Protein AF-A0A7J7PQJ2-F1 (afdb_monomer_lite)

Foldseek 3Di:
DFQLVCQPPPPPVVRHHPCSVQLQLNWQCQQCVNLVRFPPRGQHKQARHNNPDPPPSRLDDDQAPEEAAAFDWDKDKAFDQAALWAKKWKWKAASPDIPVCCVPGIDTFFFPPDDDPCRRIDTQADFDDQDPVGGRQEHPDDDPQKDKDQDDDPDPSHRTIIIITITTGHHPDWDQKIKTKMKGWGPNQAHADADCPPPVPNPPPPPPRYHGRPPVCSVRGTGMHMIIHIHGYDYD

pLDDT: mean 90.72, std 8.5, range [58.59, 98.56]

Secondary structure (DSSP, 8-state):
-BHHHHHHH--TT----S-TT--STT-HHHHTTTTTSPTT-----TTSS-TT-SS-TTTS----SEEEETTPEEEEEEE-SS----EEEEEEEETT--TTTHHHHPEEPPBTT--SGGGG-EEPPPEES--TT----EESS--TT-EEEE---SSTTTT-EEEEEEEEPPTT--EEEEEEEEEEE-SSSSBPP--TT-TTS-----TTT-BTT-TT-TT-PPPEEEEEEEEEEE--

Structure (mmCIF, N/CA/C/O backbone):
data_AF-A0A7J7PQJ2-F1
#
_entry.id   AF-A0A7J7PQJ2-F1
#
loop_
_atom_site.group_PDB
_atom_site.id
_atom_site.type_symbol
_atom_site.label_atom_id
_atom_site.label_alt_id
_atom_site.label_comp_id
_atom_site.label_asym_id
_atom_site.label_entity_id
_atom_site.label_seq_id
_atom_site.pdbx_PDB_ins_code
_atom_site.Cartn_x
_atom_site.Cartn_y
_atom_site.Cartn_z
_atom_site.occupancy
_atom_site.B_iso_or_equiv
_atom_site.auth_seq_id
_atom_site.auth_comp_id
_atom_site.auth_asym_id
_atom_site.auth_atom_id
_atom_site.pdbx_PDB_model_num
ATOM 1 N N . MET A 1 1 ? -10.769 -7.009 4.152 1.00 91.81 1 MET A N 1
ATOM 2 C CA . MET A 1 1 ? -10.307 -7.721 2.933 1.00 91.81 1 MET A CA 1
ATOM 3 C C . MET A 1 1 ? -10.181 -6.732 1.783 1.00 91.81 1 MET A C 1
ATOM 5 O O . MET A 1 1 ? -10.992 -5.815 1.723 1.00 91.81 1 MET A O 1
ATOM 9 N N . SER A 1 2 ? -9.197 -6.878 0.892 1.00 95.50 2 SER A N 1
ATOM 10 C CA . SER A 1 2 ? -9.046 -5.953 -0.236 1.00 95.50 2 SER A CA 1
ATOM 11 C C . SER A 1 2 ? -9.948 -6.308 -1.417 1.00 95.50 2 SER A C 1
ATOM 13 O O . SER A 1 2 ? -10.277 -7.475 -1.632 1.00 95.50 2 SER A O 1
ATOM 15 N N . ARG A 1 3 ? -10.353 -5.300 -2.196 1.00 95.56 3 ARG A N 1
ATOM 16 C CA . ARG A 1 3 ? -11.309 -5.429 -3.309 1.00 95.56 3 ARG A CA 1
ATOM 17 C C . ARG A 1 3 ? -10.832 -6.413 -4.378 1.00 95.56 3 ARG A C 1
ATOM 19 O O . ARG A 1 3 ? -11.600 -7.256 -4.820 1.00 95.56 3 ARG A O 1
ATOM 26 N N . ASN A 1 4 ? -9.555 -6.350 -4.748 1.00 94.38 4 ASN A N 1
ATOM 27 C CA . ASN A 1 4 ? -8.910 -7.273 -5.685 1.00 94.38 4 ASN A CA 1
ATOM 28 C C . ASN A 1 4 ? -8.917 -8.728 -5.183 1.00 94.38 4 ASN A C 1
ATOM 30 O O . ASN A 1 4 ? -9.107 -9.636 -5.988 1.00 94.38 4 ASN A O 1
ATOM 34 N N . TYR A 1 5 ? -8.740 -8.962 -3.876 1.00 94.31 5 TYR A N 1
ATOM 35 C CA . TYR A 1 5 ? -8.765 -10.313 -3.307 1.00 94.31 5 TYR A CA 1
ATOM 36 C C . TYR A 1 5 ? -10.199 -10.837 -3.147 1.00 94.31 5 TYR A C 1
ATOM 38 O O . TYR A 1 5 ? -10.465 -11.987 -3.484 1.00 94.31 5 TYR A O 1
ATOM 46 N N . MET A 1 6 ? -11.155 -9.979 -2.758 1.00 92.62 6 MET A N 1
ATOM 47 C CA . MET A 1 6 ? -12.588 -10.313 -2.820 1.00 92.62 6 MET A CA 1
ATOM 48 C C . MET A 1 6 ? -12.993 -10.732 -4.239 1.00 92.62 6 MET A C 1
ATOM 50 O O . MET A 1 6 ? -13.668 -11.743 -4.408 1.00 92.62 6 MET A O 1
ATOM 54 N N . ALA A 1 7 ? -12.501 -10.010 -5.251 1.00 91.88 7 ALA A N 1
ATOM 55 C CA . ALA A 1 7 ? -12.732 -10.315 -6.659 1.00 91.88 7 ALA A CA 1
ATOM 56 C C . ALA A 1 7 ? -12.147 -11.655 -7.129 1.00 91.88 7 ALA A C 1
ATOM 58 O O . ALA A 1 7 ? -12.596 -12.220 -8.128 1.00 91.88 7 ALA A O 1
ATOM 59 N N . TYR A 1 8 ? -11.123 -12.153 -6.439 1.00 92.56 8 TYR A N 1
ATOM 60 C CA . TYR A 1 8 ? -10.528 -13.458 -6.705 1.00 92.56 8 TYR A CA 1
ATOM 61 C C . TYR A 1 8 ? -11.308 -14.595 -6.037 1.00 92.56 8 TYR A C 1
ATOM 63 O O . TYR A 1 8 ? -11.561 -15.612 -6.679 1.00 92.56 8 TYR A O 1
ATOM 71 N N . LEU A 1 9 ? -11.728 -14.410 -4.780 1.00 89.75 9 LEU A N 1
ATOM 72 C CA . LEU A 1 9 ? -12.454 -15.434 -4.027 1.00 89.75 9 LEU A CA 1
ATOM 73 C C . LEU A 1 9 ? -13.901 -15.595 -4.499 1.00 89.75 9 LEU A C 1
ATOM 75 O O . LEU A 1 9 ? -14.297 -16.664 -4.958 1.00 89.75 9 LEU A O 1
ATOM 79 N N . ASN A 1 10 ? -14.699 -14.541 -4.331 1.00 81.25 10 ASN A N 1
ATOM 80 C CA . ASN A 1 10 ? -16.103 -14.485 -4.714 1.00 81.25 10 ASN A CA 1
ATOM 81 C C . ASN A 1 10 ? -16.602 -13.046 -4.538 1.00 81.25 10 ASN A C 1
ATOM 83 O O . ASN A 1 10 ? -16.840 -12.594 -3.416 1.00 81.25 10 ASN A O 1
ATOM 87 N N . ASP A 1 11 ? -16.757 -12.326 -5.644 1.00 77.38 11 ASP A N 1
ATOM 88 C CA . ASP A 1 11 ? -17.177 -10.931 -5.617 1.00 77.38 11 ASP A CA 1
ATOM 89 C C . ASP A 1 11 ? -18.703 -10.790 -5.649 1.00 77.38 11 ASP A C 1
ATOM 91 O O . ASP A 1 11 ? -19.322 -11.246 -6.616 1.00 77.38 11 ASP A O 1
ATOM 95 N N . PRO A 1 12 ? -19.328 -10.075 -4.695 1.00 75.75 12 PRO A N 1
ATOM 96 C CA . PRO A 1 12 ? -20.751 -9.745 -4.772 1.00 75.75 12 PRO A CA 1
ATOM 97 C C . PRO A 1 12 ? -21.140 -8.953 -6.030 1.00 75.75 12 PRO A C 1
ATOM 99 O O . PRO A 1 12 ? -22.293 -9.002 -6.450 1.00 75.75 12 PRO A O 1
ATOM 102 N N . LEU A 1 13 ? -20.195 -8.233 -6.647 1.00 83.12 13 LEU A N 1
ATOM 103 C CA . LEU A 1 13 ? -20.410 -7.491 -7.894 1.00 83.12 13 LEU A CA 1
ATOM 104 C C . LEU A 1 13 ? -20.150 -8.331 -9.156 1.00 83.12 13 LEU A C 1
ATOM 106 O O . LEU A 1 13 ? -20.143 -7.781 -10.255 1.00 83.12 13 LEU A O 1
ATOM 110 N N . ALA A 1 14 ? -19.892 -9.639 -9.018 1.00 83.25 14 ALA A N 1
ATOM 111 C CA . ALA A 1 14 ? -19.530 -10.547 -10.112 1.00 83.25 14 ALA A CA 1
ATOM 112 C C . ALA A 1 14 ? -18.304 -10.089 -10.937 1.00 83.25 14 ALA A C 1
ATOM 114 O O . ALA A 1 14 ? -18.115 -10.490 -12.088 1.00 83.25 14 ALA A O 1
ATOM 115 N N . ILE A 1 15 ? -17.441 -9.263 -10.341 1.00 85.25 15 ILE A N 1
ATOM 116 C CA . ILE A 1 15 ? -16.169 -8.837 -10.922 1.00 85.25 15 ILE A CA 1
ATOM 117 C C . ILE A 1 15 ? -15.120 -9.898 -10.601 1.00 85.25 15 ILE A C 1
ATOM 119 O O . ILE A 1 15 ? -14.784 -10.108 -9.442 1.00 85.25 15 ILE A O 1
ATOM 123 N N . ARG A 1 16 ? -14.558 -10.540 -11.628 1.00 86.94 16 ARG A N 1
ATOM 124 C CA . ARG A 1 16 ? -13.537 -11.577 -11.440 1.00 86.94 16 ARG A CA 1
ATOM 125 C C . ARG A 1 16 ? -12.119 -11.019 -11.533 1.00 86.94 16 ARG A C 1
ATOM 127 O O . ARG A 1 16 ? -11.770 -10.347 -12.510 1.00 86.94 16 ARG A O 1
ATOM 134 N N . SER A 1 17 ? -11.290 -11.364 -10.552 1.00 89.00 17 SER A N 1
ATOM 135 C CA . SER A 1 17 ? -9.834 -11.230 -10.608 1.00 89.00 17 SER A CA 1
ATOM 136 C C . SER A 1 17 ? -9.190 -12.603 -10.738 1.00 89.00 17 SER A C 1
ATOM 138 O O . SER A 1 17 ? -9.571 -13.534 -10.040 1.00 89.00 17 SER A O 1
ATOM 140 N N . TRP A 1 18 ? -8.203 -12.726 -11.618 1.00 89.12 18 TRP A N 1
ATOM 141 C CA . TRP A 1 18 ? -7.395 -13.943 -11.747 1.00 89.12 18 TRP A CA 1
ATOM 142 C C . TRP A 1 18 ? -6.015 -13.788 -11.114 1.00 89.12 18 TRP A C 1
ATOM 144 O O . TRP A 1 18 ? -5.447 -14.761 -10.642 1.00 89.12 18 TRP A O 1
ATOM 154 N N . ASN A 1 19 ? -5.529 -12.548 -11.039 1.00 90.62 19 ASN A N 1
ATOM 155 C CA . ASN A 1 19 ? -4.210 -12.207 -10.525 1.00 90.62 19 ASN A CA 1
ATOM 156 C C . ASN A 1 19 ? -4.353 -11.095 -9.475 1.00 90.62 19 ASN A C 1
ATOM 158 O O . ASN A 1 19 ? -3.961 -9.953 -9.724 1.00 90.62 19 ASN A O 1
ATOM 162 N N . PRO A 1 20 ? -4.955 -11.359 -8.300 1.00 93.31 20 PRO A N 1
ATOM 163 C CA . PRO A 1 20 ? -5.198 -10.302 -7.325 1.00 93.31 20 PRO A CA 1
ATOM 164 C C . PRO A 1 20 ? -3.891 -9.721 -6.763 1.00 93.31 20 PRO A C 1
ATOM 166 O O . PRO A 1 20 ? -3.899 -8.587 -6.306 1.00 93.31 20 PRO A O 1
ATOM 169 N N . SER A 1 21 ? -2.753 -10.415 -6.849 1.00 93.12 21 SER A N 1
ATOM 170 C CA . SER A 1 21 ? -1.448 -9.864 -6.451 1.00 93.12 21 SER A CA 1
ATOM 171 C C . SER A 1 21 ? -0.830 -8.876 -7.448 1.00 93.12 21 SER A C 1
ATOM 173 O O . SER A 1 21 ? 0.164 -8.244 -7.114 1.00 93.12 21 SER A O 1
ATOM 175 N N . GLU A 1 22 ? -1.378 -8.724 -8.657 1.00 93.06 22 GLU A N 1
ATOM 176 C CA . GLU A 1 22 ? -0.785 -7.919 -9.742 1.00 93.06 22 GLU A CA 1
ATOM 177 C C . GLU A 1 22 ? -1.455 -6.543 -9.888 1.00 93.06 22 GLU A C 1
ATOM 179 O O . GLU A 1 22 ? -1.702 -6.055 -10.987 1.00 93.06 22 GLU A O 1
ATOM 184 N N . CYS A 1 23 ? -1.777 -5.896 -8.768 1.00 95.88 23 CYS A N 1
ATOM 185 C CA . CYS A 1 23 ? -2.378 -4.557 -8.764 1.00 95.88 23 CYS A CA 1
ATOM 186 C C . CYS A 1 23 ? -1.305 -3.462 -8.930 1.00 95.88 23 CYS A C 1
ATOM 188 O O . CYS A 1 23 ? -1.179 -2.570 -8.091 1.00 95.88 23 CYS A O 1
ATOM 190 N N . ASN A 1 24 ? -0.491 -3.574 -9.986 1.00 97.00 24 ASN A N 1
ATOM 191 C CA . ASN A 1 24 ? 0.695 -2.747 -10.238 1.00 97.00 24 ASN A CA 1
ATOM 192 C C . ASN A 1 24 ? 0.501 -1.670 -11.320 1.00 97.00 24 ASN A C 1
ATOM 194 O O . ASN A 1 24 ? 1.466 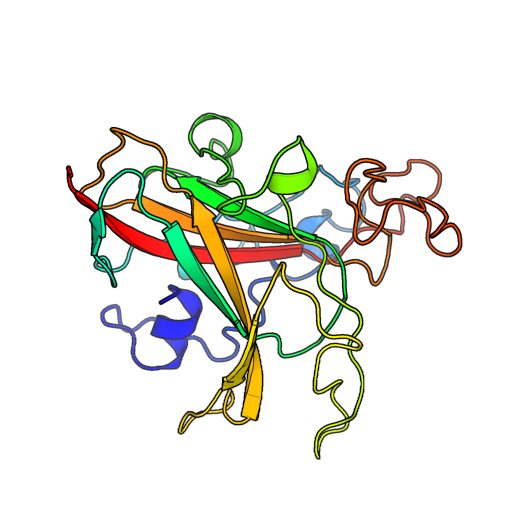-1.221 -11.940 1.00 97.00 24 ASN A O 1
ATOM 198 N N . GLY A 1 25 ? -0.747 -1.293 -11.622 1.00 96.00 25 GLY A N 1
ATOM 199 C CA . GLY A 1 25 ? -1.036 -0.247 -12.608 1.00 96.00 25 GLY A CA 1
ATOM 200 C C . GLY A 1 25 ? -0.606 -0.587 -14.043 1.00 96.00 25 GLY A C 1
ATOM 201 O O . GLY A 1 25 ? -0.459 0.314 -14.865 1.00 96.00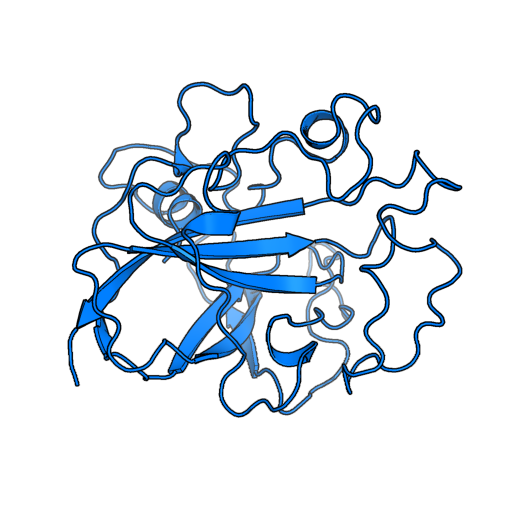 25 GLY A O 1
ATOM 202 N N . GLY A 1 26 ? -0.382 -1.869 -14.357 1.00 95.25 26 GLY A N 1
ATOM 203 C CA . GLY A 1 26 ? 0.155 -2.311 -15.653 1.00 95.25 26 GLY A CA 1
ATOM 204 C C . GLY A 1 26 ? 1.686 -2.353 -15.718 1.00 95.25 26 GLY A C 1
ATOM 205 O O . GLY A 1 26 ? 2.249 -2.591 -16.787 1.00 95.25 26 GLY A O 1
ATOM 206 N N . GLY A 1 27 ? 2.360 -2.147 -14.585 1.00 95.81 27 GLY A N 1
ATOM 207 C CA . GLY A 1 27 ? 3.808 -2.236 -14.442 1.00 95.81 27 GLY A CA 1
ATOM 208 C C . GLY A 1 27 ? 4.558 -0.946 -14.801 1.00 95.81 27 GLY A C 1
ATOM 209 O O . GLY A 1 27 ? 3.964 0.018 -15.297 1.00 95.81 27 GLY A O 1
ATOM 210 N N . PRO A 1 28 ? 5.891 -0.921 -14.591 1.00 95.06 28 PRO A N 1
ATOM 211 C CA . PRO A 1 28 ? 6.696 0.302 -14.657 1.00 95.06 28 PRO A CA 1
ATOM 212 C C . PRO A 1 28 ? 6.549 1.079 -15.964 1.00 95.06 28 PRO A C 1
ATOM 214 O O . PRO A 1 28 ? 6.457 2.302 -15.946 1.00 95.06 28 PRO A O 1
ATOM 217 N N . ARG A 1 29 ? 6.474 0.384 -17.106 1.00 94.19 29 ARG A N 1
ATOM 218 C CA . ARG A 1 29 ? 6.336 1.018 -18.424 1.00 94.19 29 ARG A CA 1
ATOM 219 C C . ARG A 1 29 ? 5.026 1.798 -18.564 1.00 94.19 29 ARG A C 1
ATOM 221 O O . ARG A 1 29 ? 5.033 2.893 -19.112 1.00 94.19 29 ARG A O 1
ATOM 228 N N . VAL A 1 30 ? 3.914 1.243 -18.085 1.00 96.19 30 VAL A N 1
ATOM 229 C CA . VAL A 1 30 ? 2.594 1.887 -18.182 1.00 96.19 30 VAL A CA 1
ATOM 230 C C . VAL A 1 30 ? 2.510 3.054 -17.202 1.00 96.19 30 VAL A C 1
ATOM 232 O O . VAL A 1 30 ? 2.161 4.168 -17.592 1.00 96.19 30 VAL A O 1
ATOM 235 N N . VAL A 1 31 ? 2.910 2.816 -15.950 1.00 96.81 31 VAL A N 1
ATOM 236 C CA . VAL A 1 31 ? 2.842 3.813 -14.874 1.00 96.81 31 VAL A CA 1
ATOM 237 C C . VAL A 1 31 ? 3.737 5.023 -15.161 1.00 96.81 31 VAL A C 1
ATOM 239 O O . VAL A 1 31 ? 3.348 6.157 -14.893 1.00 96.81 31 VAL A O 1
ATOM 242 N N . SER A 1 32 ? 4.905 4.815 -15.769 1.00 95.31 32 SER A N 1
ATOM 243 C CA . SER A 1 32 ? 5.854 5.889 -16.098 1.00 95.31 32 SER A CA 1
ATOM 244 C C . SER A 1 32 ? 5.623 6.569 -17.452 1.00 95.31 32 SER A C 1
ATOM 246 O O . SER A 1 32 ? 6.445 7.388 -17.864 1.00 95.31 32 SER A O 1
ATOM 248 N N . ASP A 1 33 ? 4.540 6.244 -18.165 1.00 95.19 33 ASP A N 1
ATOM 249 C CA . ASP A 1 33 ? 4.303 6.701 -19.543 1.00 95.19 33 ASP A CA 1
ATOM 250 C C . ASP A 1 33 ? 5.484 6.414 -20.488 1.00 95.19 33 ASP A C 1
ATOM 252 O O . ASP A 1 33 ? 6.028 7.316 -21.125 1.00 95.19 33 ASP A O 1
ATOM 256 N N . ASP A 1 34 ? 5.896 5.147 -20.559 1.00 92.94 34 ASP A N 1
ATOM 257 C CA . ASP A 1 34 ? 7.055 4.696 -21.338 1.00 92.94 34 ASP A CA 1
ATOM 258 C C . ASP A 1 34 ? 8.359 5.387 -20.896 1.00 92.94 34 ASP A C 1
ATOM 260 O O . ASP A 1 34 ? 9.141 5.861 -21.717 1.00 92.94 34 ASP A O 1
ATOM 264 N N . HIS A 1 35 ? 8.575 5.466 -19.577 1.00 90.31 35 HIS A N 1
ATOM 265 C CA . HIS A 1 35 ? 9.733 6.096 -18.927 1.00 90.31 35 HIS A CA 1
ATOM 266 C C . HIS A 1 35 ? 9.879 7.611 -19.156 1.00 90.31 35 HIS A C 1
ATOM 268 O O . HIS A 1 35 ? 10.951 8.173 -18.930 1.00 90.31 35 HIS A O 1
ATOM 274 N N . LYS A 1 36 ? 8.810 8.302 -19.571 1.00 92.44 36 LYS A N 1
ATOM 275 C CA . LYS A 1 36 ? 8.799 9.774 -19.672 1.00 92.44 36 LYS A CA 1
ATOM 276 C C . LYS A 1 36 ? 8.624 10.454 -18.318 1.00 92.44 36 LYS A C 1
ATOM 278 O O . LYS A 1 36 ? 9.073 11.585 -18.142 1.00 92.44 36 LYS A O 1
ATOM 283 N N . LEU A 1 37 ? 7.950 9.789 -17.384 1.00 93.62 37 LEU A N 1
ATOM 284 C CA . LEU A 1 37 ? 7.748 10.265 -16.022 1.00 93.62 37 LEU A CA 1
ATOM 285 C C . LEU A 1 37 ? 8.854 9.737 -15.111 1.00 93.62 37 LEU A C 1
ATOM 287 O O . LEU A 1 37 ? 9.238 8.569 -15.181 1.00 93.62 37 LEU A O 1
ATOM 291 N N . MET A 1 38 ? 9.326 10.595 -14.211 1.00 93.19 38 MET A N 1
ATOM 292 C CA . MET A 1 38 ? 10.218 10.202 -13.123 1.00 93.19 38 MET A CA 1
ATOM 293 C C . MET A 1 38 ? 9.418 10.113 -11.831 1.00 93.19 38 MET A C 1
ATOM 295 O O . MET A 1 38 ? 8.676 11.041 -11.504 1.00 93.19 38 MET A O 1
ATOM 299 N N . TRP A 1 39 ? 9.607 9.039 -11.061 1.00 94.06 39 TRP A N 1
ATOM 300 C CA . TRP A 1 39 ? 9.001 8.927 -9.735 1.00 94.06 39 TRP A CA 1
ATOM 301 C C . TRP A 1 39 ? 9.306 10.195 -8.902 1.00 94.06 39 TRP A C 1
ATOM 303 O O . TRP A 1 39 ? 10.452 10.650 -8.906 1.00 94.06 39 TRP A O 1
ATOM 313 N N . PRO A 1 40 ? 8.322 10.794 -8.203 1.00 93.69 40 PRO A N 1
A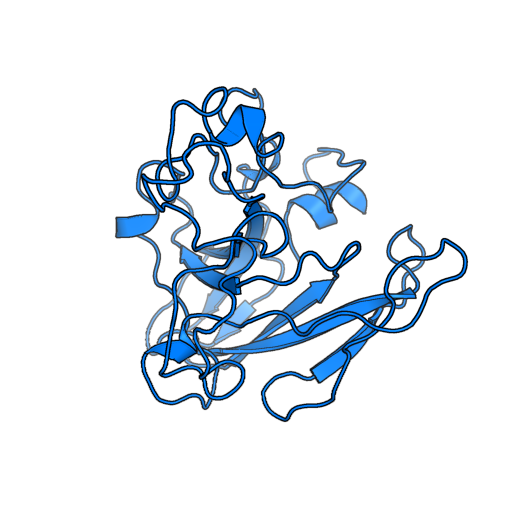TOM 314 C CA . PRO A 1 40 ? 6.998 10.251 -7.892 1.00 93.69 40 PRO A CA 1
ATOM 315 C C . PRO A 1 40 ? 5.897 10.523 -8.927 1.00 93.69 40 PRO A C 1
ATOM 317 O O . PRO A 1 40 ? 4.746 10.197 -8.641 1.00 93.69 40 PRO A O 1
ATOM 320 N N . GLN A 1 41 ? 6.204 11.104 -10.091 1.00 94.88 41 GLN A N 1
ATOM 321 C CA . GLN A 1 41 ? 5.224 11.292 -11.166 1.00 94.88 41 GLN A CA 1
ATOM 322 C C . GLN A 1 41 ? 4.800 9.936 -11.736 1.00 94.88 41 GLN A C 1
ATOM 324 O O . GLN A 1 41 ? 5.656 9.108 -12.037 1.00 94.88 41 GLN A O 1
ATOM 329 N N . ARG A 1 42 ? 3.490 9.725 -11.900 1.00 95.62 42 ARG A N 1
ATOM 330 C CA . ARG A 1 42 ? 2.913 8.439 -12.311 1.00 95.62 42 ARG A CA 1
ATOM 331 C C . ARG A 1 42 ? 1.558 8.592 -12.993 1.00 95.62 42 ARG A C 1
ATOM 333 O O . ARG A 1 42 ? 0.791 9.494 -12.662 1.00 95.62 42 ARG A O 1
ATOM 340 N N . LYS A 1 43 ? 1.238 7.651 -13.878 1.00 96.31 43 LYS A N 1
ATOM 341 C CA . LYS A 1 43 ? -0.114 7.349 -14.359 1.00 96.31 43 LYS A CA 1
ATOM 342 C C . LYS A 1 43 ? -0.634 6.139 -13.591 1.00 96.31 43 LYS A C 1
ATOM 344 O O . LYS A 1 43 ? -0.120 5.039 -13.753 1.00 96.31 43 LYS A O 1
ATOM 349 N N . PHE A 1 44 ? -1.660 6.322 -12.771 1.00 94.88 44 PHE A N 1
ATOM 350 C CA . PHE A 1 44 ? -2.248 5.230 -11.997 1.00 94.88 44 PHE A CA 1
ATOM 351 C C . PHE A 1 44 ? -3.726 5.501 -11.699 1.00 94.88 44 PHE A C 1
ATOM 353 O O . PHE A 1 44 ? -4.203 6.634 -11.824 1.00 94.88 44 PHE A O 1
ATOM 360 N N . ASP A 1 45 ? -4.454 4.460 -11.310 1.00 95.00 45 ASP A N 1
ATOM 361 C CA . ASP A 1 45 ? -5.733 4.596 -10.624 1.00 95.00 45 ASP A CA 1
ATOM 362 C C . ASP A 1 45 ? -5.557 4.305 -9.121 1.00 95.00 45 ASP A C 1
ATOM 364 O O . ASP A 1 45 ? -4.540 3.766 -8.692 1.00 95.00 45 ASP A O 1
ATOM 368 N N . LEU A 1 46 ? -6.548 4.656 -8.300 1.00 96.44 46 LEU A N 1
ATOM 369 C CA . LEU A 1 46 ? -6.394 4.566 -6.846 1.00 96.44 46 LEU A CA 1
ATOM 370 C C . LEU A 1 46 ? -6.198 3.126 -6.337 1.00 96.44 46 LEU A C 1
ATOM 372 O O . LEU A 1 46 ? -5.539 2.929 -5.322 1.00 96.44 46 LEU A O 1
ATOM 376 N N . CYS A 1 47 ? -6.780 2.123 -6.998 1.00 96.69 47 CYS A N 1
ATOM 377 C CA . CYS A 1 47 ? -6.857 0.762 -6.464 1.00 96.69 47 CYS A CA 1
ATOM 378 C C . CYS A 1 47 ? -6.085 -0.293 -7.281 1.00 96.69 47 CYS A C 1
ATOM 380 O O . CYS A 1 47 ? -6.253 -1.488 -7.027 1.00 96.69 47 CYS A O 1
ATOM 382 N N . GLY A 1 48 ? -5.222 0.129 -8.212 1.00 95.88 48 GLY A N 1
ATOM 383 C CA . GLY A 1 48 ? -4.160 -0.681 -8.823 1.00 95.88 48 GLY A CA 1
ATOM 384 C C . GLY A 1 48 ? -4.446 -1.271 -10.210 1.00 95.88 48 GLY A C 1
ATOM 385 O O . GLY A 1 48 ? -3.670 -2.106 -10.679 1.00 95.88 48 GLY A O 1
ATOM 386 N N . GLU A 1 49 ? -5.522 -0.857 -10.881 1.00 94.62 49 GLU A N 1
ATOM 387 C CA . GLU A 1 49 ? -5.671 -1.021 -12.331 1.00 94.62 49 GLU A CA 1
ATOM 388 C C . GLU A 1 49 ? -4.768 -0.041 -13.123 1.00 94.62 49 GLU A C 1
ATOM 390 O O . GLU A 1 49 ? -4.398 1.037 -12.659 1.00 94.62 49 GLU A O 1
ATOM 395 N N . PRO A 1 50 ? -4.426 -0.354 -14.383 1.00 95.38 50 PRO A N 1
ATOM 396 C CA . PRO A 1 50 ? -3.815 0.622 -15.281 1.00 95.38 50 PRO A CA 1
ATOM 397 C C . PRO A 1 50 ? -4.658 1.894 -15.411 1.00 95.38 50 PRO A C 1
ATOM 399 O O . PRO A 1 50 ? -5.887 1.820 -15.465 1.00 95.38 50 PRO A O 1
ATOM 402 N N . ALA A 1 51 ? -4.015 3.060 -15.507 1.00 94.75 51 ALA A N 1
ATOM 403 C CA . ALA A 1 51 ? -4.668 4.376 -15.540 1.00 94.75 51 ALA A CA 1
ATOM 404 C C . ALA A 1 51 ? -5.598 4.604 -16.744 1.00 94.75 51 ALA A C 1
ATOM 406 O O . ALA A 1 51 ? -6.548 5.377 -16.654 1.00 94.75 51 ALA A O 1
ATOM 407 N N . ASP A 1 52 ? -5.408 3.868 -17.832 1.00 92.50 52 ASP A N 1
ATOM 408 C CA . ASP A 1 52 ? -6.183 3.927 -19.078 1.00 92.50 52 ASP A CA 1
ATOM 409 C C . ASP A 1 52 ? -7.256 2.831 -19.199 1.00 92.50 52 ASP A C 1
ATOM 411 O O . ASP A 1 52 ? -8.143 2.915 -20.042 1.00 92.50 52 ASP A O 1
ATOM 415 N N . LYS A 1 53 ? -7.223 1.815 -18.333 1.00 91.56 53 LYS A N 1
ATOM 416 C CA . LYS A 1 53 ? -8.172 0.700 -18.380 1.00 91.56 53 LYS A CA 1
ATOM 417 C C . LYS A 1 53 ? -9.609 1.090 -18.034 1.00 91.56 53 LYS A C 1
ATOM 419 O O . LYS A 1 53 ? -9.845 1.744 -17.024 1.00 91.56 53 LYS A O 1
ATOM 424 N N . ASP A 1 54 ? -10.571 0.573 -18.782 1.00 89.50 54 ASP A N 1
ATOM 425 C CA . ASP A 1 54 ? -11.997 0.689 -18.481 1.00 89.50 54 ASP A CA 1
ATOM 426 C C . ASP A 1 54 ? -12.657 -0.699 -18.623 1.00 89.50 54 ASP A C 1
ATOM 428 O O . ASP A 1 54 ? -12.376 -1.398 -19.602 1.00 89.50 54 ASP A O 1
ATOM 432 N N . PRO A 1 55 ? -13.466 -1.172 -17.654 1.00 87.38 55 PRO A N 1
ATOM 433 C CA . PRO A 1 55 ? -13.787 -0.543 -16.373 1.00 87.38 55 PRO A CA 1
ATOM 434 C C . PRO A 1 55 ? -12.641 -0.578 -15.350 1.00 87.38 55 PRO A C 1
ATOM 436 O O . PRO A 1 55 ? -11.859 -1.532 -15.284 1.00 87.38 55 PRO A O 1
ATOM 439 N N . LYS A 1 56 ? -12.603 0.429 -14.466 1.00 89.88 56 LYS A N 1
ATOM 440 C CA . LYS A 1 56 ? -11.744 0.470 -13.264 1.00 89.88 56 LYS A CA 1
ATOM 441 C C . LYS A 1 56 ? -12.278 -0.450 -12.164 1.00 89.88 56 LYS A C 1
ATOM 443 O O . LYS A 1 56 ? -12.808 -0.003 -11.147 1.00 89.88 56 LYS A O 1
ATOM 448 N N . ARG A 1 57 ? -12.156 -1.759 -12.377 1.00 89.75 57 ARG A N 1
ATOM 449 C CA . ARG A 1 57 ? -12.773 -2.812 -11.547 1.00 89.75 57 ARG A CA 1
ATOM 450 C C . ARG A 1 57 ? -12.513 -2.665 -10.042 1.00 89.75 57 ARG A C 1
ATOM 452 O O . ARG A 1 57 ? -13.416 -2.923 -9.245 1.00 89.75 57 ARG A O 1
ATOM 459 N N . TRP A 1 58 ? -11.311 -2.235 -9.655 1.00 90.88 58 TRP A N 1
ATOM 460 C CA . TRP A 1 58 ? -10.913 -2.095 -8.249 1.00 90.88 58 TRP A CA 1
ATOM 461 C C . TRP A 1 58 ? -11.381 -0.783 -7.603 1.00 90.88 58 TRP A C 1
ATOM 463 O O . TRP A 1 58 ? -11.403 -0.690 -6.377 1.00 90.88 58 TRP A O 1
ATOM 473 N N . ASN A 1 59 ? -11.831 0.201 -8.388 1.00 92.19 59 ASN A N 1
ATOM 474 C CA . ASN A 1 59 ? -12.357 1.463 -7.859 1.00 92.19 59 ASN A CA 1
ATOM 475 C C . ASN A 1 59 ? -13.830 1.379 -7.456 1.00 92.19 59 ASN A C 1
ATOM 477 O O . ASN A 1 59 ? -14.264 2.194 -6.645 1.00 92.19 59 ASN A O 1
ATOM 481 N N . TYR A 1 60 ? -14.582 0.383 -7.939 1.00 92.31 60 TYR A N 1
ATOM 482 C CA . TYR A 1 60 ? -15.936 0.150 -7.440 1.00 92.31 60 TYR A CA 1
ATOM 483 C C . TYR A 1 60 ? -15.884 -0.206 -5.950 1.00 92.31 60 TYR A C 1
ATOM 485 O O . TYR A 1 60 ? -15.191 -1.160 -5.585 1.00 92.31 60 TYR A O 1
ATOM 493 N N . PRO A 1 61 ? -16.604 0.516 -5.079 1.00 93.81 61 PRO A N 1
ATOM 494 C CA . PRO A 1 61 ? -16.687 0.165 -3.671 1.00 93.81 61 PRO A CA 1
ATOM 495 C C . PRO A 1 61 ? -17.273 -1.227 -3.438 1.00 93.81 61 PRO A C 1
ATOM 497 O O . PRO A 1 61 ? -18.141 -1.682 -4.185 1.00 93.81 61 PRO A O 1
ATOM 500 N N . ARG A 1 62 ? -16.820 -1.906 -2.385 1.00 92.12 62 ARG A N 1
ATOM 501 C CA . ARG A 1 62 ? -17.512 -3.061 -1.799 1.00 92.12 62 ARG A CA 1
ATOM 502 C C . ARG A 1 62 ? -18.153 -2.655 -0.480 1.00 92.12 62 ARG A C 1
ATOM 504 O O . ARG A 1 62 ? -17.814 -1.620 0.090 1.00 92.12 62 ARG A O 1
ATOM 511 N N . THR A 1 63 ? -19.078 -3.474 0.010 1.00 93.00 63 THR A N 1
ATOM 512 C CA . THR A 1 63 ? -19.567 -3.343 1.384 1.00 93.00 63 THR A CA 1
ATOM 513 C C . THR A 1 63 ? -18.375 -3.398 2.343 1.00 93.00 63 THR A C 1
ATOM 515 O O . THR A 1 63 ? -17.516 -4.268 2.159 1.00 93.00 63 THR A O 1
ATOM 518 N N . PRO A 1 64 ? -18.301 -2.503 3.347 1.00 95.75 64 PRO A N 1
ATOM 519 C CA . PRO A 1 64 ? -17.273 -2.566 4.370 1.00 95.75 64 PRO A CA 1
ATOM 520 C C . PRO A 1 64 ? -17.124 -3.978 4.931 1.00 95.75 64 PRO A C 1
ATOM 522 O O . PRO A 1 64 ? -18.075 -4.552 5.458 1.00 95.75 64 PRO A O 1
ATOM 525 N N . SER A 1 65 ? -15.926 -4.540 4.782 1.00 89.00 65 SER A N 1
ATOM 526 C CA . SER A 1 65 ? -15.644 -5.910 5.226 1.00 89.00 65 SER A CA 1
ATOM 527 C C . SER A 1 65 ? -15.453 -6.006 6.737 1.00 89.00 65 SER A C 1
ATOM 529 O O . SER A 1 65 ? -15.650 -7.069 7.305 1.00 89.00 65 SER A O 1
ATOM 531 N N . GLU A 1 66 ? -15.083 -4.894 7.373 1.00 95.00 66 GLU A N 1
ATOM 532 C CA . GLU A 1 66 ? -14.751 -4.815 8.792 1.00 95.00 66 GLU A CA 1
ATOM 533 C C . GLU A 1 66 ? -15.197 -3.467 9.370 1.00 95.00 66 GLU A C 1
ATOM 535 O O . GLU A 1 66 ? -15.200 -2.443 8.673 1.00 95.00 66 GLU A O 1
ATOM 540 N N . THR A 1 67 ? -15.548 -3.463 10.659 1.00 97.62 67 THR A N 1
ATOM 541 C CA . THR A 1 67 ? -15.850 -2.247 11.428 1.00 97.62 67 THR A CA 1
ATOM 542 C C . THR A 1 67 ? -14.812 -2.053 12.523 1.00 97.62 67 THR A C 1
ATOM 544 O O . THR A 1 67 ? -14.561 -2.953 13.321 1.00 97.62 67 THR A O 1
ATOM 547 N N . TYR A 1 68 ? -14.248 -0.851 12.590 1.00 9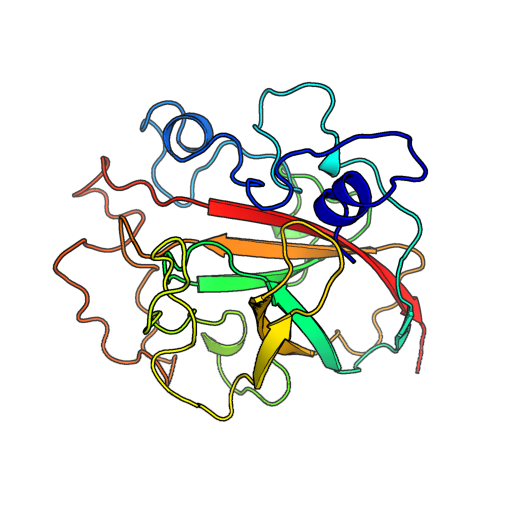7.75 68 TYR A N 1
ATOM 548 C CA . TYR A 1 68 ? -13.272 -0.450 13.589 1.00 97.75 68 TYR A CA 1
ATOM 549 C C . TYR A 1 68 ? -13.787 0.704 14.457 1.00 97.75 68 TYR A C 1
ATOM 551 O O . TYR A 1 68 ? -14.737 1.389 14.103 1.00 97.75 68 TYR A O 1
ATOM 559 N N . VAL A 1 69 ? -13.139 0.938 15.592 1.00 98.12 69 VAL A N 1
ATOM 560 C CA . VAL A 1 69 ? -13.374 2.058 16.502 1.00 98.12 69 VAL A CA 1
ATOM 561 C C . VAL A 1 69 ? -12.320 3.139 16.263 1.00 98.12 69 VAL A C 1
ATOM 563 O O . VAL A 1 69 ? -11.136 2.836 16.098 1.00 98.12 69 VAL A O 1
ATOM 566 N N . ALA A 1 70 ? -12.728 4.405 16.264 1.00 97.88 70 ALA A N 1
ATOM 567 C CA . ALA A 1 70 ? -11.825 5.543 16.141 1.00 97.88 70 ALA A CA 1
ATOM 568 C C . ALA A 1 70 ? -10.662 5.448 17.147 1.00 97.88 70 ALA A C 1
ATOM 570 O O . ALA A 1 70 ? -10.849 5.121 18.322 1.00 97.88 70 ALA A O 1
ATOM 571 N N . GLY A 1 71 ? -9.444 5.728 16.687 1.00 96.81 71 GLY A N 1
ATOM 572 C CA . GLY A 1 71 ? -8.248 5.640 17.521 1.00 96.81 71 GLY A CA 1
ATOM 573 C C . GLY A 1 71 ? -7.724 4.226 17.801 1.00 96.81 71 GLY A C 1
ATOM 574 O O . GLY A 1 71 ? -6.657 4.101 18.406 1.00 96.81 71 GLY A O 1
ATOM 575 N N . GLN A 1 72 ? -8.395 3.142 17.412 1.00 96.69 72 GLN A N 1
ATOM 576 C CA . GLN A 1 72 ? -7.829 1.815 17.668 1.00 96.69 72 GLN A CA 1
ATOM 577 C C . GLN A 1 72 ? -6.713 1.454 16.668 1.00 96.69 72 GLN A C 1
ATOM 579 O O . GLN A 1 72 ? -6.679 1.992 15.555 1.00 96.69 72 GLN A O 1
ATOM 584 N N . PRO A 1 73 ? -5.785 0.552 17.032 1.00 97.19 73 PRO A N 1
ATOM 585 C CA . PRO A 1 73 ? -4.884 -0.061 16.064 1.00 97.19 73 PRO A CA 1
ATOM 586 C C . PRO A 1 73 ? -5.671 -0.921 15.066 1.00 97.19 73 PRO A C 1
ATOM 588 O O . PRO A 1 73 ? -6.499 -1.735 15.472 1.00 97.19 73 PRO A O 1
ATOM 591 N N . VAL A 1 74 ? -5.405 -0.760 13.771 1.00 96.50 74 VAL A N 1
ATOM 592 C CA . VAL A 1 74 ? -5.901 -1.643 12.713 1.00 96.50 74 VAL A CA 1
ATOM 593 C C . VAL A 1 74 ? -4.782 -2.595 12.275 1.00 96.50 74 VAL A C 1
ATOM 595 O O . VAL A 1 74 ? -3.748 -2.114 11.797 1.00 96.50 74 VAL A O 1
ATOM 598 N N . PRO A 1 75 ? -4.953 -3.922 12.423 1.00 97.00 75 PRO A N 1
ATOM 599 C CA . PRO A 1 75 ? -3.990 -4.887 11.912 1.00 97.00 75 PRO A CA 1
ATOM 600 C C . PRO A 1 75 ? -4.109 -4.977 10.390 1.00 97.00 75 PRO A C 1
ATOM 602 O O . PRO A 1 75 ? -5.178 -5.262 9.846 1.00 97.00 75 PRO A O 1
ATOM 605 N N . VAL A 1 76 ? -3.003 -4.748 9.686 1.00 97.62 76 VAL A N 1
ATOM 606 C CA . VAL A 1 76 ? -2.935 -4.853 8.226 1.00 97.62 76 VAL A CA 1
ATOM 607 C C . VAL A 1 76 ? -2.109 -6.071 7.843 1.00 97.62 76 VAL A C 1
ATOM 609 O O . VAL A 1 76 ? -0.902 -6.127 8.083 1.00 97.62 76 VAL A O 1
ATOM 612 N N . HIS A 1 77 ? -2.788 -7.037 7.228 1.00 97.25 77 HIS A N 1
ATOM 613 C CA . HIS A 1 77 ? -2.226 -8.293 6.746 1.00 97.25 77 HIS A CA 1
ATOM 614 C C . HIS A 1 77 ? -1.812 -8.135 5.280 1.00 97.25 77 HIS A C 1
ATOM 616 O O . HIS A 1 77 ? -2.637 -7.813 4.427 1.00 97.25 77 HIS A O 1
ATOM 622 N N . GLN A 1 78 ? -0.530 -8.345 4.995 1.00 95.69 78 GLN A N 1
ATOM 623 C CA . GLN A 1 78 ? 0.081 -8.117 3.686 1.00 95.69 78 GLN A CA 1
ATOM 624 C C . GLN A 1 78 ? 0.690 -9.421 3.181 1.00 95.69 78 GLN A C 1
ATOM 626 O O . GLN A 1 78 ? 1.765 -9.828 3.626 1.00 95.69 78 GLN A O 1
ATOM 631 N N . THR A 1 79 ? -0.021 -10.086 2.276 1.00 94.00 79 THR A N 1
ATOM 632 C CA . THR A 1 79 ? 0.392 -11.348 1.655 1.00 94.00 79 THR A CA 1
ATOM 633 C C . THR A 1 79 ? 1.273 -11.058 0.441 1.00 94.00 79 THR A C 1
ATOM 635 O O . THR A 1 79 ? 0.806 -10.485 -0.542 1.00 94.00 79 THR A O 1
ATOM 638 N N . ILE A 1 80 ? 2.555 -11.428 0.511 1.00 92.00 80 ILE A N 1
ATOM 639 C CA . ILE A 1 80 ? 3.571 -11.048 -0.484 1.00 92.00 80 ILE A CA 1
ATOM 640 C C . ILE A 1 80 ? 4.005 -12.277 -1.284 1.00 92.00 80 ILE A C 1
ATOM 642 O O . ILE A 1 80 ? 4.652 -13.177 -0.756 1.00 92.00 80 ILE A O 1
ATOM 646 N N . THR A 1 81 ? 3.672 -12.309 -2.575 1.00 89.75 81 THR A N 1
ATOM 647 C CA . THR A 1 81 ? 3.987 -13.435 -3.474 1.00 89.75 81 THR A CA 1
ATOM 648 C C . THR A 1 81 ? 5.389 -13.364 -4.082 1.00 89.75 81 THR A C 1
ATOM 650 O O . THR A 1 81 ? 5.955 -14.402 -4.431 1.00 89.75 81 THR A O 1
ATOM 653 N N . ALA A 1 82 ? 5.955 -12.161 -4.196 1.00 89.06 82 ALA A N 1
ATOM 654 C CA . ALA A 1 82 ? 7.320 -11.900 -4.637 1.00 89.06 82 ALA A CA 1
ATOM 655 C C . ALA A 1 82 ? 7.895 -10.749 -3.807 1.00 89.06 82 ALA A C 1
ATOM 657 O O . ALA A 1 82 ? 7.300 -9.681 -3.742 1.00 89.06 82 ALA A O 1
ATOM 658 N N . ASN A 1 83 ? 9.031 -10.956 -3.139 1.00 91.00 83 ASN A N 1
ATOM 659 C CA . ASN A 1 83 ? 9.618 -9.938 -2.269 1.00 91.00 83 ASN A CA 1
ATOM 660 C C . ASN A 1 83 ? 10.545 -9.017 -3.077 1.00 91.00 83 ASN A C 1
ATOM 662 O O . ASN A 1 83 ? 11.719 -9.324 -3.274 1.00 91.00 83 ASN A O 1
ATOM 666 N N . HIS A 1 84 ? 10.007 -7.893 -3.549 1.00 91.50 84 HIS A N 1
ATOM 667 C CA . HIS A 1 84 ? 10.771 -6.847 -4.237 1.00 91.50 84 HIS A CA 1
ATOM 668 C C . HIS A 1 84 ? 11.340 -5.789 -3.270 1.00 91.50 84 HIS A C 1
ATOM 670 O O . HIS A 1 84 ? 11.702 -4.698 -3.710 1.00 91.50 84 HIS A O 1
ATOM 676 N N . GLU A 1 85 ? 11.422 -6.092 -1.965 1.00 90.81 85 GLU A N 1
ATOM 677 C CA . GLU A 1 85 ? 11.775 -5.149 -0.891 1.00 90.81 85 GLU A CA 1
ATOM 678 C C . GLU A 1 85 ? 10.993 -3.825 -1.002 1.00 90.81 85 GLU A C 1
ATOM 680 O O . GLU A 1 85 ? 9.870 -3.800 -1.492 1.00 90.81 85 GLU A O 1
ATOM 685 N N . GLY A 1 86 ? 11.550 -2.701 -0.556 1.00 92.19 86 GLY A N 1
ATOM 686 C CA . GLY A 1 86 ? 10.941 -1.384 -0.727 1.00 92.19 86 GLY A CA 1
ATOM 687 C C . GLY A 1 86 ? 10.083 -0.944 0.458 1.00 92.19 86 GLY A C 1
ATOM 688 O O . GLY A 1 86 ? 10.216 -1.477 1.559 1.00 92.19 86 GLY A O 1
ATOM 689 N N . ARG A 1 87 ? 9.242 0.075 0.252 1.00 93.81 87 ARG A N 1
ATOM 690 C CA . ARG A 1 87 ? 8.462 0.735 1.311 1.00 93.81 87 ARG A CA 1
ATOM 691 C C . ARG A 1 87 ? 6.968 0.677 1.063 1.00 93.81 87 ARG A C 1
ATOM 693 O O . ARG A 1 87 ? 6.495 1.005 -0.021 1.00 93.81 87 ARG A O 1
ATOM 700 N N . MET A 1 88 ? 6.235 0.339 2.113 1.00 96.56 88 MET A N 1
ATOM 701 C CA . MET A 1 88 ? 4.781 0.260 2.122 1.00 96.56 88 MET A CA 1
ATOM 702 C C . MET A 1 88 ? 4.187 1.350 3.011 1.00 96.56 88 MET A C 1
ATOM 704 O O . MET A 1 88 ? 4.751 1.693 4.053 1.00 96.56 88 MET A O 1
ATOM 708 N N . MET A 1 89 ? 3.042 1.888 2.603 1.00 97.25 89 MET A N 1
ATOM 709 C CA . MET A 1 89 ? 2.290 2.906 3.335 1.00 97.25 89 MET A CA 1
ATOM 710 C C . MET A 1 89 ? 0.804 2.573 3.329 1.00 97.25 89 MET A C 1
ATOM 712 O O . MET A 1 89 ? 0.275 2.061 2.341 1.00 97.25 89 MET A O 1
ATOM 716 N N . ILE A 1 90 ? 0.131 2.944 4.414 1.00 98.38 90 ILE A N 1
ATOM 717 C CA . ILE A 1 90 ? -1.318 2.838 4.546 1.00 98.38 90 ILE A CA 1
ATOM 718 C C . ILE A 1 90 ? -1.904 4.236 4.612 1.00 98.38 90 ILE A C 1
ATOM 720 O O . ILE A 1 90 ? -1.427 5.088 5.361 1.00 98.38 90 ILE A O 1
ATOM 724 N N . ARG A 1 91 ? -2.954 4.464 3.833 1.00 98.44 91 ARG A N 1
ATOM 725 C CA . ARG A 1 91 ? -3.759 5.678 3.879 1.00 98.44 91 ARG A CA 1
ATOM 726 C C . ARG A 1 91 ? -5.192 5.336 4.244 1.00 98.44 91 ARG A C 1
ATOM 728 O O . ARG A 1 91 ? -5.703 4.287 3.862 1.00 98.44 91 ARG A O 1
ATOM 735 N N . LEU A 1 92 ? -5.828 6.250 4.954 1.00 98.31 92 LEU A N 1
ATOM 736 C CA . LEU A 1 92 ? -7.257 6.271 5.183 1.00 98.31 92 LEU A CA 1
ATOM 737 C C . LEU A 1 92 ? -7.857 7.364 4.307 1.00 98.31 92 LEU A C 1
ATOM 739 O O . LEU A 1 92 ? -7.489 8.530 4.435 1.00 98.31 92 LEU A O 1
ATOM 743 N N . CYS A 1 93 ? -8.748 6.981 3.407 1.00 98.25 93 CYS A N 1
ATOM 744 C CA . CYS A 1 93 ? -9.326 7.869 2.409 1.00 98.25 93 CYS A CA 1
ATOM 745 C C . CYS A 1 93 ? -10.855 7.897 2.530 1.00 98.25 93 CYS A C 1
ATOM 747 O O . CYS A 1 93 ? -11.456 6.848 2.788 1.00 98.25 93 CYS A O 1
ATOM 749 N N . PRO A 1 94 ? -11.519 9.039 2.282 1.00 97.25 94 PRO A N 1
ATOM 750 C CA . PRO A 1 94 ? -12.959 9.048 2.058 1.00 97.25 94 PRO A CA 1
ATOM 751 C C . PRO A 1 94 ? -13.316 8.241 0.800 1.00 97.25 94 PRO A C 1
ATOM 753 O O . PRO A 1 94 ? -12.480 8.021 -0.078 1.00 97.25 94 PRO A O 1
ATOM 756 N N . LEU A 1 95 ? -14.572 7.799 0.696 1.00 96.75 95 LEU A N 1
ATOM 757 C CA . LEU A 1 95 ? -15.013 6.926 -0.397 1.00 96.75 95 LEU A CA 1
ATOM 758 C C . LEU A 1 95 ? -14.899 7.560 -1.793 1.00 96.75 95 LEU A C 1
ATOM 760 O O . LEU A 1 95 ? -14.765 6.847 -2.782 1.00 96.75 95 LEU A O 1
ATOM 764 N N . ASN A 1 96 ? -14.952 8.890 -1.872 1.00 95.50 96 ASN A N 1
ATOM 765 C CA . ASN A 1 96 ? -14.834 9.660 -3.110 1.00 95.50 96 ASN A CA 1
ATOM 766 C C . ASN A 1 96 ? -13.379 9.993 -3.493 1.00 95.50 96 ASN A C 1
ATOM 768 O O . ASN A 1 96 ? -13.163 10.813 -4.388 1.00 95.50 96 ASN A O 1
ATOM 772 N N . ALA A 1 97 ? -12.388 9.412 -2.812 1.00 97.56 97 ALA A N 1
ATOM 773 C CA . ALA A 1 97 ? -10.998 9.555 -3.214 1.00 97.56 97 ALA A CA 1
ATOM 774 C C . ALA A 1 97 ? -10.766 8.936 -4.604 1.00 97.56 97 ALA A C 1
ATOM 776 O O . ALA A 1 97 ? -11.312 7.886 -4.947 1.00 97.56 97 ALA A O 1
ATOM 777 N N . THR A 1 98 ? -9.921 9.589 -5.391 1.00 96.12 98 THR A N 1
ATOM 778 C CA . THR A 1 98 ? -9.497 9.199 -6.741 1.00 96.12 98 THR A CA 1
ATOM 779 C C . THR A 1 98 ? -7.989 9.399 -6.868 1.00 96.12 98 THR A C 1
ATOM 781 O O . THR A 1 98 ? -7.377 10.046 -6.018 1.00 96.12 98 THR A O 1
ATOM 784 N N . SER A 1 99 ? -7.366 8.904 -7.940 1.00 95.19 99 SER A N 1
ATOM 785 C CA . SER A 1 99 ? -5.939 9.165 -8.183 1.00 95.19 99 SER A CA 1
ATOM 786 C C . SER A 1 99 ? -5.607 10.653 -8.378 1.00 95.19 99 SER A C 1
ATOM 788 O O . SER A 1 99 ? -4.447 11.023 -8.225 1.00 95.19 99 SER A O 1
ATOM 790 N N . GLU A 1 100 ? -6.599 11.510 -8.641 1.00 95.56 100 GLU A N 1
ATOM 791 C CA . GLU A 1 100 ? -6.418 12.955 -8.825 1.00 95.56 100 GLU A CA 1
ATOM 792 C C . GLU A 1 100 ? -6.404 13.740 -7.505 1.00 95.56 100 GLU A C 1
ATOM 794 O O . GLU A 1 100 ? -5.722 14.754 -7.418 1.00 95.56 100 GLU A O 1
ATOM 799 N N . ASN A 1 101 ? -7.124 13.284 -6.471 1.00 97.31 101 ASN A N 1
ATOM 800 C CA . ASN A 1 101 ? -7.308 14.050 -5.225 1.00 97.31 101 ASN A CA 1
ATOM 801 C C . ASN A 1 101 ? -6.803 13.345 -3.954 1.00 97.31 101 ASN A C 1
ATOM 803 O O . ASN A 1 101 ? -6.838 13.936 -2.875 1.00 97.31 101 ASN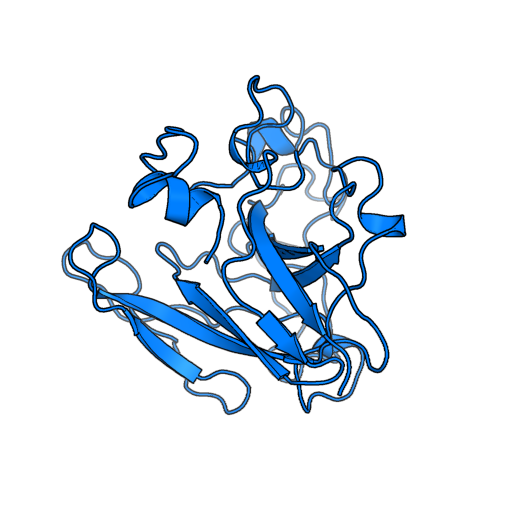 A O 1
ATOM 807 N N . TYR A 1 102 ? -6.347 12.090 -4.039 1.00 96.94 102 TYR A N 1
ATOM 808 C CA . TYR A 1 102 ? -6.012 11.285 -2.858 1.00 96.94 102 TYR A CA 1
ATOM 809 C C . TYR A 1 102 ? -4.929 11.908 -1.961 1.00 96.94 102 TYR A C 1
ATOM 811 O O . TYR A 1 102 ? -4.948 11.681 -0.755 1.00 96.94 102 TYR A O 1
ATOM 819 N N . GLU A 1 103 ? -3.992 12.692 -2.501 1.00 95.19 103 GLU A N 1
ATOM 820 C CA . GLU A 1 103 ? -2.961 13.359 -1.686 1.00 95.19 103 GLU A CA 1
ATOM 821 C C . GLU A 1 103 ? -3.5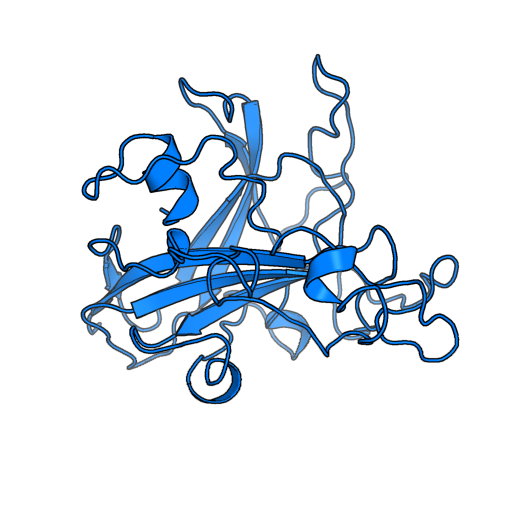51 14.429 -0.765 1.00 95.19 103 GLU A C 1
ATOM 823 O O . GLU A 1 103 ? -3.015 14.668 0.315 1.00 95.19 103 GLU A O 1
ATOM 828 N N . GLU A 1 104 ? -4.666 15.035 -1.171 1.00 97.12 104 GLU A N 1
ATOM 829 C CA . GLU A 1 104 ? -5.355 16.083 -0.420 1.00 97.12 104 GLU A CA 1
ATOM 830 C C . GLU A 1 104 ? -6.348 15.494 0.584 1.00 97.12 104 GLU A C 1
ATOM 832 O O . GLU A 1 104 ? -6.474 15.985 1.705 1.00 97.12 104 GLU A O 1
ATOM 837 N N . VAL A 1 105 ? -7.072 14.443 0.179 1.00 97.19 105 VAL A N 1
ATOM 838 C CA . VAL A 1 105 ? -8.211 13.928 0.953 1.00 97.19 105 VAL A CA 1
ATOM 839 C C . VAL A 1 105 ? -7.876 12.718 1.820 1.00 97.19 105 VAL A C 1
ATOM 841 O O . VAL A 1 105 ? -8.638 12.400 2.734 1.00 97.19 105 VAL A O 1
ATOM 844 N N . CYS A 1 106 ? -6.771 12.018 1.552 1.00 97.81 106 CYS A N 1
ATOM 845 C CA . CYS A 1 106 ? -6.377 10.854 2.336 1.00 97.81 106 CYS A CA 1
ATOM 846 C C . CYS A 1 106 ? -5.368 11.201 3.428 1.00 97.81 106 CYS A C 1
ATOM 848 O O . CYS A 1 106 ? -4.375 11.889 3.207 1.00 97.81 106 CYS A O 1
ATOM 850 N N . GLN A 1 107 ? -5.541 10.585 4.591 1.00 97.06 107 GLN A N 1
ATOM 851 C CA . GLN A 1 107 ? -4.601 10.672 5.699 1.00 97.06 107 GLN A CA 1
ATOM 852 C C . GLN A 1 107 ? -3.668 9.457 5.714 1.00 97.06 107 GLN A C 1
ATOM 854 O O . GLN A 1 107 ? -4.131 8.319 5.734 1.00 97.06 107 GLN A O 1
ATOM 859 N N . ILE A 1 108 ? -2.349 9.668 5.757 1.00 98.06 108 ILE A N 1
ATOM 860 C CA . ILE A 1 108 ? -1.391 8.571 5.968 1.00 98.06 108 ILE A CA 1
ATOM 861 C C . ILE A 1 108 ? -1.471 8.108 7.427 1.00 98.06 108 ILE A C 1
ATOM 863 O O . ILE A 1 108 ? -1.390 8.922 8.350 1.00 98.06 108 ILE A O 1
ATOM 867 N N . LEU A 1 109 ? -1.619 6.801 7.640 1.00 98.12 109 LEU A N 1
ATOM 868 C CA . LEU A 1 109 ? -1.676 6.216 8.973 1.00 98.12 109 LEU A CA 1
ATOM 869 C C . LEU A 1 109 ? -0.262 5.884 9.469 1.00 98.12 109 LEU A C 1
ATOM 871 O O . LEU A 1 109 ? 0.479 5.181 8.776 1.00 98.12 109 LEU A O 1
ATOM 875 N N . PRO A 1 110 ? 0.135 6.334 10.670 1.00 97.44 110 PRO A N 1
ATOM 876 C CA . PRO A 1 110 ? 1.387 5.908 11.273 1.00 97.44 110 PRO A CA 1
ATOM 877 C C . PRO A 1 110 ? 1.260 4.489 11.838 1.00 97.44 110 PRO A C 1
ATOM 879 O O . PRO A 1 110 ? 0.196 4.075 12.310 1.00 97.44 110 PRO A O 1
ATOM 882 N N . ARG A 1 111 ? 2.372 3.752 11.867 1.00 96.25 111 ARG A N 1
ATOM 883 C CA . ARG A 1 111 ? 2.470 2.485 12.599 1.00 96.25 111 ARG A CA 1
ATOM 884 C C . ARG A 1 111 ? 2.173 2.697 14.083 1.00 96.25 111 ARG A C 1
ATOM 886 O O . ARG A 1 111 ? 2.696 3.620 14.713 1.00 96.25 111 ARG A O 1
ATOM 893 N N . ASN A 1 112 ? 1.346 1.828 14.650 1.00 96.38 112 ASN A N 1
ATOM 894 C CA . ASN A 1 112 ? 0.936 1.892 16.044 1.00 96.38 112 ASN A CA 1
ATOM 895 C C . ASN A 1 112 ? 2.149 1.748 16.982 1.00 96.38 112 ASN A C 1
ATOM 897 O O . ASN A 1 112 ? 3.028 0.916 16.764 1.00 96.38 112 ASN A O 1
ATOM 901 N N . GLY A 1 113 ? 2.217 2.582 18.023 1.00 92.44 113 GLY A N 1
ATOM 902 C CA . GLY A 1 113 ? 3.326 2.579 18.988 1.00 92.44 113 GLY A CA 1
ATOM 903 C C . GLY A 1 113 ? 4.682 3.067 18.448 1.00 92.44 113 GLY A C 1
ATOM 904 O O . GLY A 1 113 ? 5.667 3.053 19.187 1.00 92.44 113 GLY A O 1
ATOM 905 N N . CYS A 1 114 ? 4.754 3.519 17.194 1.00 92.56 114 CYS A N 1
ATOM 906 C CA . CYS A 1 114 ? 5.963 4.074 16.592 1.00 92.56 114 CYS A CA 1
ATOM 907 C C . CYS A 1 114 ? 6.077 5.586 16.865 1.00 92.56 114 CYS A C 1
ATOM 909 O O . CYS A 1 114 ? 5.071 6.295 16.909 1.00 92.56 114 CYS A O 1
ATOM 911 N N . LYS A 1 115 ? 7.306 6.095 17.043 1.00 90.75 115 LYS A N 1
ATOM 912 C CA . LYS A 1 115 ? 7.585 7.529 17.238 1.00 90.75 115 LYS A CA 1
ATOM 913 C C . LYS A 1 115 ? 8.576 8.047 16.196 1.00 90.75 115 LYS A C 1
ATOM 915 O O . LYS A 1 115 ? 9.674 7.511 16.086 1.00 90.75 115 LYS A O 1
ATOM 920 N N . GLY A 1 116 ? 8.213 9.127 15.506 1.00 90.69 116 GLY A N 1
ATOM 921 C CA . GLY A 1 116 ? 9.062 9.809 14.525 1.00 90.69 116 GLY A CA 1
ATOM 922 C C . GLY A 1 116 ? 8.501 9.785 13.096 1.00 90.69 116 GLY A C 1
ATOM 923 O O . GLY A 1 116 ? 7.485 9.141 12.836 1.00 90.69 116 GLY A O 1
ATOM 924 N N . PRO A 1 117 ? 9.147 10.500 12.161 1.00 89.50 117 PRO A N 1
ATOM 925 C CA . PRO A 1 117 ? 8.651 10.639 10.793 1.00 89.50 117 PRO A CA 1
ATOM 926 C C . PRO A 1 117 ? 8.669 9.322 10.000 1.00 89.50 117 PRO A C 1
ATOM 928 O O . PRO A 1 117 ? 7.747 9.086 9.228 1.00 89.50 117 PRO A O 1
ATOM 931 N N . HIS A 1 118 ? 9.614 8.408 10.254 1.00 91.25 118 HIS A N 1
ATOM 932 C CA . HIS A 1 118 ? 9.655 7.075 9.624 1.00 91.25 118 HIS A CA 1
ATOM 933 C C . HIS A 1 118 ? 8.446 6.172 9.931 1.00 91.25 118 HIS A C 1
ATOM 935 O O . HIS A 1 118 ? 8.318 5.082 9.375 1.00 91.25 118 HIS A O 1
ATOM 941 N N . CYS A 1 119 ? 7.566 6.557 10.857 1.00 94.62 119 CYS A N 1
ATOM 942 C CA . CYS A 1 119 ? 6.437 5.724 11.260 1.00 94.62 119 CYS A CA 1
ATOM 943 C C . CYS A 1 119 ? 5.337 5.626 10.203 1.00 94.62 119 CYS A C 1
ATOM 945 O O . CYS A 1 119 ? 4.503 4.730 10.294 1.00 94.62 119 CYS A O 1
ATOM 947 N N . ILE A 1 120 ? 5.327 6.524 9.218 1.00 95.00 120 ILE A N 1
ATOM 948 C CA . ILE A 1 120 ? 4.318 6.560 8.150 1.00 95.00 120 ILE A CA 1
ATOM 949 C C . ILE A 1 120 ? 4.549 5.504 7.064 1.00 95.00 120 ILE A C 1
ATOM 951 O O . ILE A 1 120 ? 3.667 5.248 6.248 1.00 95.00 120 ILE A O 1
ATOM 955 N N . HIS A 1 121 ? 5.731 4.887 7.051 1.00 93.75 121 HIS A N 1
ATOM 956 C CA . HIS A 1 121 ? 6.062 3.804 6.142 1.00 93.75 121 HIS A CA 1
ATOM 957 C C . HIS A 1 121 ? 6.668 2.617 6.893 1.00 93.75 121 HIS A C 1
ATOM 959 O O . HIS A 1 121 ? 7.031 2.677 8.076 1.00 93.75 121 HIS A O 1
ATOM 965 N N . TRP A 1 122 ? 6.703 1.491 6.197 1.00 93.75 122 TRP A N 1
ATOM 966 C CA . TRP A 1 122 ? 7.378 0.285 6.633 1.00 93.75 122 TRP A CA 1
ATOM 967 C C . TRP A 1 122 ? 8.233 -0.251 5.499 1.00 93.75 122 TRP A C 1
ATOM 969 O O . TRP A 1 122 ? 7.747 -0.423 4.382 1.00 93.75 122 TRP A O 1
ATOM 979 N N . THR A 1 123 ? 9.499 -0.524 5.792 1.00 92.38 123 THR A N 1
ATOM 980 C CA . THR A 1 123 ? 10.402 -1.156 4.837 1.00 92.38 123 THR A CA 1
ATOM 981 C C . THR A 1 123 ? 10.250 -2.677 4.920 1.00 92.38 123 THR A C 1
ATOM 983 O O . THR A 1 123 ? 10.473 -3.266 5.983 1.00 92.38 123 THR A O 1
ATOM 986 N N . LEU A 1 124 ? 9.869 -3.306 3.804 1.00 91.75 124 LEU A N 1
ATOM 987 C CA . LEU A 1 124 ? 9.723 -4.759 3.692 1.00 91.75 124 LEU A CA 1
ATOM 988 C C . LEU A 1 124 ? 11.102 -5.419 3.897 1.00 91.75 124 LEU A C 1
ATOM 990 O O . LEU A 1 124 ? 12.037 -5.094 3.157 1.00 91.75 124 LEU A O 1
ATOM 994 N N . PRO A 1 125 ? 11.267 -6.332 4.875 1.00 89.69 125 PRO A N 1
ATOM 995 C CA . PRO A 1 125 ? 12.525 -7.037 5.079 1.00 89.69 125 PRO A CA 1
ATOM 996 C C . PRO A 1 125 ? 12.901 -7.879 3.854 1.00 89.69 125 PRO A C 1
ATOM 998 O O . PRO A 1 125 ? 12.003 -8.453 3.229 1.00 89.69 125 PRO A O 1
ATOM 1001 N N . PRO A 1 126 ? 14.206 -8.042 3.554 1.00 87.44 126 PRO A N 1
ATOM 1002 C CA . PRO A 1 126 ? 14.663 -8.977 2.539 1.00 87.44 126 PRO A CA 1
ATOM 1003 C C . PRO A 1 126 ? 14.066 -10.365 2.766 1.00 87.44 126 PRO A C 1
ATOM 1005 O O . PRO A 1 126 ? 13.913 -10.814 3.907 1.00 87.44 126 PRO A O 1
ATOM 1008 N N . GLY A 1 127 ? 13.716 -11.036 1.674 1.00 84.75 127 GLY A N 1
ATOM 1009 C CA . GLY A 1 127 ? 13.251 -12.416 1.715 1.00 84.75 127 GLY A CA 1
ATOM 1010 C C . GLY A 1 127 ? 14.418 -13.392 1.860 1.00 84.75 127 GLY A C 1
ATOM 1011 O O . GLY A 1 127 ? 15.499 -13.164 1.322 1.00 84.75 127 GLY A O 1
ATOM 1012 N N . GLN A 1 128 ? 14.187 -14.505 2.553 1.00 77.12 128 GLN A N 1
ATOM 1013 C CA . GLN A 1 128 ? 15.090 -15.657 2.593 1.00 77.12 128 GLN A CA 1
ATOM 1014 C C . GLN A 1 128 ? 14.323 -16.973 2.407 1.00 77.12 128 GLN A C 1
ATOM 1016 O O . GLN A 1 128 ? 13.096 -17.017 2.518 1.00 77.12 128 GLN A O 1
ATOM 1021 N N . GLY A 1 129 ? 15.055 -18.060 2.151 1.00 70.25 129 GLY A N 1
ATOM 1022 C CA . GLY A 1 129 ? 14.475 -19.377 1.868 1.00 70.25 129 GLY A CA 1
ATOM 1023 C C . GLY A 1 129 ? 13.846 -19.458 0.476 1.00 70.25 129 GLY A C 1
ATOM 1024 O O . GLY A 1 129 ? 13.852 -18.476 -0.254 1.00 70.25 129 GLY A O 1
ATOM 1025 N N . LEU A 1 130 ? 13.336 -20.630 0.091 1.00 67.50 130 LEU A N 1
ATOM 1026 C CA . LEU A 1 130 ? 12.683 -20.859 -1.201 1.00 67.50 130 LEU A CA 1
ATOM 1027 C C . LEU A 1 130 ? 11.529 -21.855 -1.051 1.00 67.50 130 LEU A C 1
ATOM 1029 O O . LEU A 1 130 ? 11.734 -22.923 -0.474 1.00 67.50 130 LEU A O 1
ATOM 1033 N N . ASP A 1 131 ? 10.341 -21.543 -1.573 1.00 63.81 131 ASP A N 1
ATOM 1034 C CA . ASP A 1 131 ? 9.260 -22.531 -1.668 1.00 63.81 131 ASP A CA 1
ATOM 1035 C C . ASP A 1 131 ? 9.539 -23.574 -2.761 1.00 63.81 131 ASP A C 1
ATOM 1037 O O . ASP A 1 131 ? 10.549 -23.532 -3.470 1.00 63.81 131 ASP A O 1
ATOM 1041 N N . LYS A 1 132 ? 8.615 -24.526 -2.939 1.00 58.59 132 LYS A N 1
ATOM 1042 C CA . LYS A 1 132 ? 8.716 -25.564 -3.981 1.00 58.59 132 LYS A CA 1
ATOM 1043 C C . LYS A 1 132 ? 8.779 -24.991 -5.406 1.00 58.59 132 LYS A C 1
ATOM 1045 O O . LYS A 1 132 ? 9.245 -25.675 -6.313 1.00 58.59 132 LYS A O 1
ATOM 1050 N N . ARG A 1 133 ? 8.336 -23.745 -5.606 1.00 63.69 133 ARG A N 1
ATOM 1051 C CA . ARG A 1 133 ? 8.425 -22.980 -6.861 1.00 63.69 133 ARG A CA 1
ATOM 1052 C C . ARG A 1 133 ? 9.622 -22.015 -6.876 1.00 63.69 133 ARG A C 1
ATOM 1054 O O . ARG A 1 133 ? 9.716 -21.188 -7.777 1.00 63.69 133 ARG A O 1
ATOM 1061 N N . LYS A 1 134 ? 10.556 -22.148 -5.928 1.00 65.00 134 LYS A N 1
ATOM 1062 C CA . LYS A 1 134 ? 11.747 -21.306 -5.753 1.00 65.00 134 LYS A CA 1
ATOM 1063 C C . LYS A 1 134 ? 11.441 -19.824 -5.483 1.00 65.00 134 LYS A C 1
ATOM 1065 O O . LYS A 1 134 ? 12.170 -18.953 -5.950 1.00 65.00 134 LYS A O 1
ATOM 1070 N N . ARG A 1 135 ? 10.387 -19.517 -4.727 1.00 63.34 135 ARG A N 1
ATOM 1071 C CA . ARG A 1 135 ? 10.056 -18.145 -4.293 1.00 63.34 135 ARG A CA 1
ATOM 1072 C C . ARG A 1 135 ? 10.611 -17.855 -2.893 1.00 63.34 135 ARG A C 1
ATOM 1074 O O . ARG A 1 135 ? 10.432 -18.712 -2.028 1.00 63.34 135 ARG A O 1
ATOM 1081 N N . PRO A 1 136 ? 11.236 -16.684 -2.641 1.00 63.78 136 PRO A N 1
ATOM 1082 C CA . PRO A 1 136 ? 11.648 -16.266 -1.302 1.00 63.78 136 PRO A CA 1
ATOM 1083 C C . PRO A 1 136 ? 10.505 -16.379 -0.296 1.00 63.78 136 PRO A C 1
ATOM 1085 O O . PRO A 1 136 ? 9.440 -15.805 -0.505 1.00 63.78 136 PRO A O 1
ATOM 1088 N N . LEU A 1 137 ? 10.717 -17.159 0.762 1.00 70.00 137 LEU A N 1
ATOM 1089 C CA . LEU A 1 137 ? 9.630 -17.733 1.553 1.00 70.00 137 LEU A CA 1
ATOM 1090 C C . LEU A 1 137 ? 9.334 -16.978 2.841 1.00 70.00 137 LEU A C 1
ATOM 1092 O O . LEU A 1 137 ? 8.222 -17.050 3.322 1.00 70.00 137 LEU A O 1
ATOM 1096 N N . ILE A 1 138 ? 10.305 -16.347 3.489 1.00 83.31 138 ILE A N 1
ATOM 1097 C CA . ILE A 1 138 ? 10.096 -15.789 4.836 1.00 83.31 138 ILE A CA 1
ATOM 1098 C C . ILE A 1 138 ? 10.996 -14.568 5.057 1.00 83.31 138 ILE A C 1
ATOM 1100 O O . ILE A 1 138 ? 11.949 -14.368 4.297 1.00 83.31 138 ILE A O 1
ATOM 1104 N N . PRO A 1 139 ? 10.745 -13.739 6.085 1.00 88.19 139 PRO A N 1
ATOM 1105 C CA . PRO A 1 139 ? 11.613 -12.609 6.397 1.00 88.19 139 PRO A CA 1
ATOM 1106 C C . PRO A 1 139 ? 13.032 -13.079 6.744 1.00 88.19 139 PRO A C 1
ATOM 1108 O O . PRO A 1 139 ? 13.199 -14.053 7.483 1.00 88.19 139 PRO A O 1
ATOM 1111 N N . ALA A 1 140 ? 14.051 -12.358 6.268 1.00 88.44 140 ALA A N 1
ATOM 1112 C CA . ALA A 1 140 ? 15.463 -12.614 6.572 1.00 88.44 140 ALA A CA 1
ATOM 1113 C C . ALA A 1 140 ? 15.798 -12.527 8.071 1.00 88.44 140 ALA A C 1
ATOM 1115 O O . ALA A 1 140 ? 16.776 -13.107 8.537 1.00 88.44 140 ALA A O 1
ATOM 1116 N N . TYR A 1 141 ? 14.984 -11.803 8.838 1.00 87.44 141 TYR A N 1
ATOM 1117 C CA . TYR A 1 141 ? 15.167 -11.599 10.267 1.00 87.44 141 TYR A CA 1
ATOM 1118 C C . TYR A 1 141 ? 13.822 -11.402 10.969 1.00 87.44 141 TYR A C 1
ATOM 1120 O O . TYR A 1 141 ? 12.829 -11.011 10.355 1.00 87.44 141 TYR A O 1
ATOM 1128 N N . GLN A 1 142 ? 13.803 -11.635 12.280 1.00 88.06 142 GLN A N 1
ATOM 1129 C CA . GLN A 1 142 ? 12.686 -11.248 13.140 1.00 88.06 142 GLN A CA 1
ATOM 1130 C C . GLN A 1 142 ? 12.923 -9.849 13.707 1.00 88.06 142 GLN A C 1
ATOM 1132 O O . GLN A 1 142 ? 14.050 -9.491 14.048 1.00 88.06 142 GLN A O 1
ATOM 1137 N N . HIS A 1 143 ? 11.863 -9.056 13.840 1.00 88.31 143 HIS A N 1
ATOM 1138 C CA . HIS A 1 143 ? 11.941 -7.753 14.485 1.00 88.31 143 HIS A CA 1
ATOM 1139 C C . HIS A 1 143 ? 10.610 -7.390 15.136 1.00 88.31 143 HIS A C 1
ATOM 1141 O O . HIS A 1 143 ? 9.554 -7.656 14.582 1.00 88.31 143 HIS A O 1
ATOM 1147 N N . ARG A 1 144 ? 10.648 -6.700 16.279 1.00 87.31 144 ARG A N 1
ATOM 1148 C CA . ARG A 1 144 ? 9.448 -6.323 17.051 1.00 87.31 144 ARG A CA 1
ATOM 1149 C C . ARG A 1 144 ? 8.460 -5.399 16.326 1.00 87.31 144 ARG A C 1
ATOM 1151 O O . ARG A 1 144 ? 7.381 -5.150 16.839 1.00 87.31 144 ARG A O 1
ATOM 1158 N N . SER A 1 145 ? 8.855 -4.812 15.197 1.00 85.62 145 SER A N 1
ATOM 1159 C CA . SER A 1 145 ? 8.020 -3.855 14.461 1.00 85.62 145 SER A CA 1
ATOM 1160 C C . SER A 1 145 ? 7.032 -4.500 13.495 1.00 85.62 145 SER A C 1
ATOM 1162 O O . SER A 1 145 ? 6.287 -3.764 12.853 1.00 85.62 145 SER A O 1
ATOM 1164 N N . PHE A 1 146 ? 7.090 -5.819 13.320 1.00 92.94 146 PHE A N 1
ATOM 1165 C CA . PHE A 1 146 ? 6.140 -6.583 12.523 1.00 92.94 146 PHE A CA 1
ATOM 1166 C C . PHE A 1 146 ? 6.065 -8.011 13.066 1.00 92.94 146 PHE A C 1
ATOM 1168 O O . PHE A 1 146 ? 7.034 -8.532 13.618 1.00 92.94 146 PHE A O 1
ATOM 1175 N N . SER A 1 147 ? 4.928 -8.664 12.880 1.00 95.44 147 SER A N 1
ATOM 1176 C CA . SER A 1 147 ? 4.836 -10.120 12.972 1.00 95.44 147 SER A CA 1
ATOM 1177 C C . SER A 1 147 ? 4.586 -10.689 11.580 1.00 95.44 147 SER A C 1
ATOM 1179 O O . SER A 1 147 ? 4.362 -9.952 10.616 1.00 95.44 147 SER A O 1
ATOM 1181 N N . TRP A 1 148 ? 4.699 -12.002 11.433 1.00 95.12 148 TRP A N 1
ATOM 1182 C CA . TRP A 1 148 ? 4.405 -12.663 10.171 1.00 95.12 148 TRP A CA 1
ATOM 1183 C C . TRP A 1 148 ? 3.957 -14.098 10.423 1.00 95.12 148 TRP A C 1
ATOM 1185 O O . TRP A 1 148 ? 4.264 -14.684 11.464 1.00 95.12 148 TRP A O 1
ATOM 1195 N N . TYR A 1 149 ? 3.230 -14.653 9.463 1.00 93.25 149 TYR A N 1
ATOM 1196 C CA . TYR A 1 149 ? 2.804 -16.045 9.459 1.00 93.25 149 TYR A CA 1
ATOM 1197 C C . TYR A 1 149 ? 2.706 -16.564 8.022 1.00 93.25 149 TYR A C 1
ATOM 1199 O O . TYR A 1 149 ? 2.734 -15.799 7.057 1.00 93.25 149 TYR A O 1
ATOM 1207 N N . VAL A 1 150 ? 2.604 -17.883 7.881 1.00 89.94 150 VAL A N 1
ATOM 1208 C CA . VAL A 1 150 ? 2.331 -18.536 6.599 1.00 89.94 150 VAL A CA 1
ATOM 1209 C C . VAL A 1 150 ? 0.821 -18.604 6.420 1.00 89.94 150 VAL A C 1
ATOM 1211 O O . VAL A 1 150 ? 0.139 -19.227 7.237 1.00 89.94 150 VAL A O 1
ATOM 1214 N N . PHE A 1 151 ? 0.295 -17.954 5.383 1.00 91.06 151 PHE A N 1
ATOM 1215 C CA . PHE A 1 151 ? -1.140 -17.922 5.137 1.00 91.06 151 PHE A CA 1
ATOM 1216 C C . PHE A 1 151 ? -1.657 -19.316 4.798 1.00 91.06 151 PHE A C 1
ATOM 1218 O O . PHE A 1 151 ? -1.045 -20.036 4.015 1.00 91.06 151 PHE A O 1
ATOM 1225 N N . GLN A 1 152 ? -2.764 -19.699 5.425 1.00 90.62 152 GLN A N 1
ATOM 1226 C CA . GLN A 1 152 ? -3.423 -20.977 5.193 1.00 90.62 152 GLN A CA 1
ATOM 1227 C C . GLN A 1 152 ? -4.754 -20.690 4.508 1.00 90.62 152 GLN A C 1
ATOM 1229 O O . GLN A 1 152 ? -5.625 -20.050 5.100 1.00 90.62 152 GLN A O 1
ATOM 1234 N N . SER A 1 153 ? -4.897 -21.142 3.268 1.00 88.88 153 SER A N 1
ATOM 1235 C CA . SER A 1 153 ? -6.113 -20.984 2.469 1.00 88.88 153 SER A CA 1
ATOM 1236 C C . SER A 1 153 ? -6.330 -22.214 1.584 1.00 88.88 153 SER A C 1
ATOM 1238 O O . SER A 1 153 ? -5.466 -23.079 1.455 1.00 88.88 153 SER A O 1
ATOM 1240 N N . SER A 1 154 ? -7.508 -22.321 0.974 1.00 90.00 154 SER A N 1
ATOM 1241 C CA . SER A 1 154 ? -7.803 -23.355 -0.026 1.00 90.00 154 SER A CA 1
ATOM 1242 C C . SER A 1 154 ? -7.518 -22.895 -1.461 1.00 90.00 154 SER A C 1
ATOM 1244 O O . SER A 1 154 ? -7.963 -23.542 -2.405 1.00 90.00 154 SER A O 1
ATOM 1246 N N . ASP A 1 155 ? -6.852 -21.753 -1.627 1.00 89.81 155 ASP A N 1
ATOM 1247 C CA . ASP A 1 155 ? -6.661 -21.063 -2.903 1.00 89.81 155 ASP A CA 1
ATOM 1248 C C . ASP A 1 155 ? -5.170 -20.941 -3.281 1.00 89.81 155 ASP A C 1
ATOM 1250 O O . ASP A 1 155 ? -4.298 -21.498 -2.609 1.00 89.81 155 ASP A O 1
ATOM 1254 N N . ASP A 1 156 ? -4.858 -20.222 -4.365 1.00 87.00 156 ASP A N 1
ATOM 1255 C CA . ASP A 1 156 ? -3.482 -20.098 -4.875 1.00 87.00 156 ASP A CA 1
ATOM 1256 C C . ASP A 1 156 ? -2.538 -19.303 -3.952 1.00 87.00 156 ASP A C 1
ATOM 1258 O O . ASP A 1 156 ? -1.322 -19.283 -4.178 1.00 87.00 156 ASP A O 1
ATOM 1262 N N . PHE A 1 157 ? -3.079 -18.658 -2.915 1.00 89.31 157 PHE A N 1
ATOM 1263 C CA . PHE A 1 157 ? -2.336 -17.930 -1.888 1.00 89.31 157 PHE A CA 1
ATOM 1264 C C . PHE A 1 157 ? -2.054 -18.778 -0.644 1.00 89.31 157 PHE A C 1
ATOM 1266 O O . PHE A 1 157 ? -1.476 -18.271 0.323 1.00 89.31 157 PHE A O 1
ATOM 1273 N N . ASN A 1 158 ? -2.390 -20.071 -0.673 1.00 89.50 158 ASN A N 1
ATOM 1274 C CA . ASN A 1 158 ? -1.988 -20.991 0.376 1.00 89.50 158 ASN A CA 1
ATOM 1275 C C . ASN A 1 158 ? -0.458 -21.066 0.465 1.00 89.50 158 ASN A C 1
ATOM 1277 O O . ASN A 1 158 ? 0.251 -21.064 -0.544 1.00 89.50 158 ASN A O 1
ATOM 1281 N N . GLU A 1 159 ? 0.047 -21.145 1.689 1.00 87.69 159 GLU A N 1
ATOM 1282 C CA . GLU A 1 159 ? 1.471 -21.134 2.017 1.00 87.69 159 GLU A CA 1
ATOM 1283 C C . GLU A 1 159 ? 2.214 -19.837 1.637 1.00 87.69 159 GLU A C 1
ATOM 1285 O O . GLU A 1 159 ? 3.447 -19.807 1.647 1.00 87.69 159 GLU A O 1
ATOM 1290 N N . VAL A 1 160 ? 1.501 -18.741 1.337 1.00 88.38 160 VAL A N 1
ATOM 1291 C CA . VAL A 1 160 ? 2.141 -17.457 1.015 1.00 88.38 160 VAL A CA 1
ATOM 1292 C C . VAL A 1 160 ? 2.458 -16.662 2.292 1.00 88.38 160 VAL A C 1
ATOM 1294 O O . VAL A 1 160 ? 1.628 -16.580 3.206 1.00 88.38 160 VAL A O 1
ATOM 1297 N N . PRO A 1 161 ? 3.644 -16.038 2.396 1.00 90.81 161 PRO A N 1
ATOM 1298 C CA . PRO A 1 161 ? 4.048 -15.304 3.591 1.00 90.81 161 PRO A CA 1
ATOM 1299 C C . PRO A 1 161 ? 3.197 -14.054 3.761 1.00 90.81 161 PRO A C 1
ATOM 1301 O O . PRO A 1 161 ? 3.035 -13.262 2.829 1.00 90.81 161 PRO A O 1
ATOM 1304 N N . THR A 1 162 ? 2.666 -13.870 4.966 1.00 94.12 162 THR A N 1
ATOM 1305 C CA . THR A 1 162 ? 1.825 -12.727 5.306 1.00 94.12 162 THR A CA 1
ATOM 1306 C C . THR A 1 162 ? 2.415 -11.968 6.478 1.00 94.12 162 THR A C 1
ATOM 1308 O O . THR A 1 162 ? 2.604 -12.514 7.564 1.00 94.12 162 THR A O 1
ATOM 1311 N N . TYR A 1 163 ? 2.706 -10.696 6.237 1.00 95.75 163 TYR A N 1
ATOM 1312 C CA . TYR A 1 163 ? 3.250 -9.764 7.215 1.00 95.75 163 TYR A CA 1
ATOM 1313 C C . TYR A 1 163 ? 2.114 -9.002 7.880 1.00 95.75 163 TYR A C 1
ATOM 1315 O O . TYR A 1 163 ? 1.177 -8.579 7.204 1.00 95.75 163 TYR A O 1
ATOM 1323 N N . VAL A 1 164 ? 2.207 -8.797 9.190 1.00 97.31 164 VAL A N 1
ATOM 1324 C CA . VAL A 1 164 ? 1.200 -8.071 9.963 1.00 97.31 164 VAL A CA 1
ATOM 1325 C C . VAL A 1 164 ? 1.845 -6.872 10.631 1.00 97.31 164 VAL A C 1
ATOM 1327 O O . VAL A 1 164 ? 2.859 -6.988 11.330 1.00 97.31 164 VAL A O 1
ATOM 1330 N N . LEU A 1 165 ? 1.242 -5.713 10.392 1.00 97.06 165 LEU A N 1
ATOM 1331 C CA . LEU A 1 165 ? 1.600 -4.458 11.030 1.00 97.06 165 LEU A CA 1
ATOM 1332 C C . LEU A 1 165 ? 0.343 -3.747 11.502 1.00 97.06 165 LEU A C 1
ATOM 1334 O O . LEU A 1 165 ? -0.629 -3.639 10.759 1.00 97.06 165 LEU A O 1
ATOM 1338 N N . ASP A 1 166 ? 0.405 -3.212 12.713 1.00 97.38 166 ASP A N 1
ATOM 1339 C CA . ASP A 1 166 ? -0.667 -2.399 13.264 1.00 97.38 166 ASP A CA 1
ATOM 1340 C C . ASP A 1 166 ? -0.463 -0.934 12.885 1.00 97.38 166 ASP A C 1
ATOM 1342 O O . ASP A 1 166 ? 0.613 -0.366 13.101 1.00 97.38 166 ASP A O 1
ATOM 1346 N N . TYR A 1 167 ? -1.511 -0.296 12.374 1.00 98.00 167 TYR A N 1
ATOM 1347 C CA . TYR A 1 167 ? -1.537 1.135 12.069 1.00 98.00 167 TYR A CA 1
ATOM 1348 C C . TYR A 1 167 ? -2.540 1.840 12.979 1.00 98.00 167 TYR A C 1
ATOM 1350 O O . TYR A 1 167 ? -3.597 1.301 13.290 1.00 98.00 167 TYR A O 1
ATOM 1358 N N . LYS A 1 168 ? -2.215 3.038 13.461 1.00 97.81 168 LYS A N 1
ATOM 1359 C CA . LYS A 1 168 ? -3.087 3.789 14.372 1.00 97.81 168 LYS A CA 1
ATOM 1360 C C . LYS A 1 168 ? -4.141 4.540 13.557 1.00 97.81 168 LYS A C 1
ATOM 1362 O O . LYS A 1 168 ? -3.791 5.432 12.784 1.00 97.81 168 LYS A O 1
ATOM 1367 N N . LEU A 1 169 ? -5.419 4.204 13.751 1.00 98.00 169 LEU A N 1
ATOM 1368 C CA . LEU A 1 169 ? -6.516 5.014 13.220 1.00 98.00 169 LEU A CA 1
ATOM 1369 C C . LEU A 1 169 ? -6.537 6.394 13.900 1.00 98.00 169 LEU A C 1
ATOM 1371 O O . LEU A 1 169 ? -6.155 6.493 15.072 1.00 98.00 169 LEU A O 1
ATOM 1375 N N . PRO A 1 170 ? -6.990 7.457 13.212 1.00 96.44 170 PRO A N 1
ATOM 1376 C CA . PRO A 1 170 ? -7.072 8.781 13.812 1.00 96.44 170 PRO A CA 1
ATOM 1377 C C . PRO A 1 170 ? -8.091 8.800 14.955 1.00 96.44 170 PRO A C 1
ATOM 1379 O O . PRO A 1 170 ? -9.154 8.176 14.874 1.00 96.44 170 PRO A O 1
ATOM 1382 N N . ASP A 1 171 ? -7.775 9.522 16.027 1.00 95.81 171 ASP A N 1
ATOM 1383 C CA . ASP A 1 171 ? -8.720 9.729 17.120 1.00 95.81 171 ASP A CA 1
ATOM 1384 C C . ASP A 1 171 ? -9.865 10.641 16.642 1.00 95.81 171 ASP A C 1
ATOM 1386 O O . ASP A 1 171 ? -9.642 11.613 15.923 1.00 95.81 171 ASP A O 1
ATOM 1390 N N . GLY A 1 172 ? -11.104 10.317 17.019 1.00 92.75 172 GLY A N 1
ATOM 1391 C CA . GLY A 1 172 ? -12.290 11.112 16.669 1.00 92.75 172 GLY A CA 1
ATOM 1392 C C . GLY A 1 172 ? -12.732 11.052 15.199 1.00 92.75 172 GLY A C 1
ATOM 1393 O O . GLY A 1 172 ? -13.760 11.637 14.864 1.00 92.75 172 GLY A O 1
ATOM 1394 N N . PHE A 1 173 ? -12.016 10.338 14.325 1.00 93.88 173 PHE A N 1
ATOM 1395 C CA . PHE A 1 173 ? -12.431 10.141 12.936 1.00 93.88 173 PHE A CA 1
ATOM 1396 C C . PHE A 1 173 ? -13.418 8.978 12.825 1.00 93.88 173 PHE A C 1
ATOM 1398 O O . PHE A 1 173 ? -13.130 7.873 13.279 1.00 93.88 173 PHE A O 1
ATOM 1405 N N . THR A 1 174 ? -14.565 9.214 12.191 1.00 96.75 174 THR A N 1
ATOM 1406 C CA . THR A 1 174 ? -15.578 8.187 11.912 1.00 96.75 174 THR A CA 1
ATOM 1407 C C . THR A 1 174 ? -15.935 8.193 10.433 1.00 96.75 174 THR A C 1
ATOM 1409 O O . THR A 1 174 ? -15.832 9.218 9.758 1.00 96.75 174 THR A O 1
ATOM 1412 N N . CYS A 1 175 ? -16.318 7.033 9.912 1.00 96.94 175 CYS A N 1
ATOM 1413 C CA . CYS A 1 175 ? -16.730 6.865 8.528 1.00 96.94 175 CYS A CA 1
ATOM 1414 C C . CYS A 1 175 ? -17.743 5.718 8.450 1.00 96.94 175 CYS A C 1
ATOM 1416 O O . CYS A 1 175 ? -17.519 4.650 9.016 1.00 96.94 175 CYS A O 1
ATOM 1418 N N . GLU A 1 176 ? -18.843 5.901 7.724 1.00 97.88 176 GLU A N 1
ATOM 1419 C CA . GLU A 1 176 ? -19.747 4.780 7.422 1.00 97.88 176 GLU A CA 1
ATOM 1420 C C . GLU A 1 176 ? -19.163 3.869 6.340 1.00 97.88 176 GLU A C 1
ATOM 1422 O O . GLU A 1 176 ? -19.364 2.657 6.355 1.00 97.88 176 GLU A O 1
ATOM 1427 N N . HIS A 1 177 ? -18.396 4.460 5.424 1.00 98.06 177 HIS A N 1
ATOM 1428 C CA . HIS A 1 177 ? -17.719 3.761 4.347 1.00 98.06 177 HIS A CA 1
ATOM 1429 C C . HIS A 1 177 ? -16.479 4.559 3.946 1.00 98.06 177 HIS A C 1
ATOM 1431 O O . HIS A 1 177 ? -16.583 5.648 3.381 1.00 98.06 177 HIS A O 1
ATOM 1437 N N . CYS A 1 178 ? -15.300 4.036 4.265 1.00 97.50 178 CYS A N 1
ATOM 1438 C CA . CYS A 1 178 ? -14.030 4.617 3.849 1.00 97.50 178 CYS A CA 1
ATOM 1439 C C . CYS A 1 178 ? -13.064 3.556 3.322 1.00 97.50 178 CYS A C 1
ATOM 1441 O O . CYS A 1 178 ? -13.281 2.350 3.470 1.00 97.50 178 CYS A O 1
ATOM 1443 N N . ILE A 1 179 ? -12.015 4.026 2.652 1.00 98.38 179 ILE A N 1
ATOM 1444 C CA . ILE A 1 179 ? -11.042 3.184 1.967 1.00 98.38 179 ILE A CA 1
ATOM 1445 C C . ILE A 1 179 ? -9.772 3.125 2.811 1.00 98.38 179 ILE A C 1
ATOM 1447 O O . ILE A 1 179 ? -9.155 4.151 3.101 1.00 98.38 179 ILE A O 1
ATOM 1451 N N . LEU A 1 180 ? -9.353 1.910 3.151 1.00 98.19 180 LEU A N 1
ATOM 1452 C CA . LEU A 1 180 ? -7.986 1.630 3.559 1.00 98.19 180 LEU A CA 1
ATOM 1453 C C . LEU A 1 180 ? -7.163 1.368 2.295 1.00 98.19 180 LEU A C 1
ATOM 1455 O O . LEU A 1 180 ? -7.327 0.339 1.634 1.00 98.19 180 LEU A O 1
ATOM 1459 N N . HIS A 1 181 ? -6.321 2.329 1.939 1.00 98.44 181 HIS A N 1
ATOM 1460 C CA . HIS A 1 181 ? -5.523 2.325 0.722 1.00 98.44 181 HIS A CA 1
ATOM 1461 C C . HIS A 1 181 ? -4.079 1.921 1.042 1.00 98.44 181 HIS A C 1
ATOM 1463 O O . HIS A 1 181 ? -3.343 2.651 1.713 1.00 98.44 181 HIS A O 1
ATOM 1469 N N . TRP A 1 182 ? -3.684 0.748 0.558 1.00 98.56 182 TRP A N 1
ATOM 1470 C CA . TRP A 1 182 ? -2.329 0.217 0.642 1.00 98.56 182 TRP A CA 1
ATOM 1471 C C . TRP A 1 182 ? -1.544 0.612 -0.604 1.00 98.56 182 TRP A C 1
ATOM 1473 O O . TRP A 1 182 ? -2.033 0.465 -1.721 1.00 98.56 182 TRP A O 1
ATOM 1483 N N . TYR A 1 183 ? -0.325 1.101 -0.401 1.00 98.44 183 TYR A N 1
ATOM 1484 C CA . TYR A 1 183 ? 0.608 1.429 -1.471 1.00 98.44 183 TYR A CA 1
ATOM 1485 C C . TYR A 1 183 ? 1.978 0.843 -1.164 1.00 98.44 183 TYR A C 1
ATOM 1487 O O . TYR A 1 183 ? 2.484 1.013 -0.051 1.00 98.44 183 TYR A O 1
ATOM 1495 N N . TRP A 1 184 ? 2.593 0.224 -2.164 1.00 98.25 184 TRP A N 1
ATOM 1496 C CA . TRP A 1 184 ? 3.933 -0.332 -2.086 1.00 98.25 184 TRP A CA 1
ATOM 1497 C C . TRP A 1 184 ? 4.810 0.217 -3.207 1.00 98.25 184 TRP A C 1
ATOM 1499 O O . TRP A 1 184 ? 4.549 -0.020 -4.380 1.00 98.25 184 TRP A O 1
ATOM 1509 N N . LEU A 1 185 ? 5.872 0.921 -2.821 1.00 97.19 185 LEU A N 1
ATOM 1510 C CA . LEU A 1 185 ? 6.992 1.289 -3.678 1.00 97.19 185 LEU A CA 1
ATOM 1511 C C . LEU A 1 185 ? 8.064 0.202 -3.568 1.00 97.19 185 LEU A C 1
ATOM 1513 O O . LEU A 1 185 ? 8.663 0.068 -2.494 1.00 97.19 185 LEU A O 1
ATOM 1517 N N . THR A 1 186 ? 8.326 -0.558 -4.630 1.00 95.44 186 THR A N 1
ATOM 1518 C CA . THR A 1 186 ? 9.335 -1.624 -4.566 1.00 95.44 186 THR A CA 1
ATOM 1519 C C . THR A 1 186 ? 10.764 -1.074 -4.510 1.00 95.44 186 THR A C 1
ATOM 1521 O O . THR A 1 186 ? 11.026 0.099 -4.774 1.00 95.44 186 THR A O 1
ATOM 1524 N N . GLY A 1 187 ? 11.706 -1.929 -4.107 1.00 91.75 187 GLY A N 1
ATOM 1525 C CA . GLY A 1 187 ? 13.121 -1.598 -3.933 1.00 91.75 187 GLY A CA 1
ATOM 1526 C C . GLY A 1 187 ? 14.080 -2.350 -4.858 1.00 91.75 187 GLY A C 1
ATOM 1527 O O . GLY A 1 187 ? 15.282 -2.319 -4.616 1.00 91.75 187 GLY A O 1
ATOM 1528 N N . ASN A 1 188 ? 13.580 -3.057 -5.876 1.00 89.44 188 ASN A N 1
ATOM 1529 C CA . ASN A 1 188 ? 14.370 -3.961 -6.725 1.00 89.44 188 ASN A CA 1
ATOM 1530 C C . ASN A 1 188 ? 14.965 -3.310 -7.991 1.00 89.44 188 ASN A C 1
ATOM 1532 O O . ASN A 1 188 ? 15.812 -3.921 -8.636 1.00 89.44 188 ASN A O 1
ATOM 1536 N N . THR A 1 189 ? 14.534 -2.096 -8.353 1.00 91.19 189 THR A N 1
ATOM 1537 C CA . THR A 1 189 ? 15.053 -1.344 -9.522 1.00 91.19 189 THR A CA 1
ATOM 1538 C C . THR A 1 189 ? 15.792 -0.072 -9.110 1.00 91.19 189 THR A C 1
ATOM 1540 O O . THR A 1 189 ? 16.840 0.263 -9.663 1.00 91.19 189 THR A O 1
ATOM 1543 N N . CYS A 1 190 ? 15.262 0.614 -8.105 1.00 91.38 190 CYS A N 1
ATOM 1544 C CA . CYS A 1 190 ? 15.846 1.756 -7.418 1.00 91.38 190 CYS A CA 1
ATOM 1545 C C . CYS A 1 190 ? 15.490 1.639 -5.936 1.00 91.38 190 CYS A C 1
ATOM 1547 O O . CYS A 1 190 ? 14.574 0.908 -5.562 1.00 91.38 190 CYS A O 1
ATOM 1549 N N . ASN A 1 191 ? 16.210 2.349 -5.076 1.00 89.50 191 ASN A N 1
ATOM 1550 C CA . ASN A 1 191 ? 15.896 2.360 -3.654 1.00 89.50 191 ASN A CA 1
ATOM 1551 C C . ASN A 1 191 ? 14.863 3.446 -3.349 1.00 89.50 191 ASN A C 1
ATOM 1553 O O . ASN A 1 191 ? 15.029 4.573 -3.822 1.00 89.50 191 ASN A O 1
ATOM 1557 N N . PRO A 1 192 ? 13.865 3.183 -2.490 1.00 90.06 192 PRO A N 1
ATOM 1558 C CA . PRO A 1 192 ? 13.080 4.253 -1.892 1.00 90.06 192 PRO A CA 1
ATOM 1559 C C . PRO A 1 192 ? 13.993 5.320 -1.280 1.00 90.06 192 PRO A C 1
ATOM 1561 O O . PRO A 1 192 ? 15.052 4.986 -0.737 1.00 90.06 192 PRO A O 1
ATOM 1564 N N . SER A 1 193 ? 13.590 6.592 -1.361 1.00 86.94 193 SER A N 1
ATOM 1565 C CA . SER A 1 193 ? 14.392 7.721 -0.875 1.00 86.94 193 SER A CA 1
ATOM 1566 C C . SER A 1 193 ? 14.897 7.481 0.547 1.00 86.94 193 SER A C 1
ATOM 1568 O O . SER A 1 193 ? 14.149 7.024 1.407 1.00 86.94 193 SER A O 1
ATOM 1570 N N . CYS A 1 194 ? 16.162 7.801 0.808 1.00 84.75 194 CYS A N 1
ATOM 1571 C CA . CYS A 1 194 ? 16.778 7.680 2.129 1.00 84.75 194 CYS A CA 1
ATOM 1572 C C . CYS A 1 194 ? 15.880 8.228 3.256 1.00 84.75 194 CYS A C 1
ATOM 1574 O O . CYS A 1 194 ? 15.385 9.347 3.169 1.00 84.75 194 CYS A O 1
ATOM 1576 N N . ASP A 1 195 ? 15.704 7.447 4.326 1.00 86.69 195 ASP A N 1
ATOM 1577 C CA . ASP A 1 195 ? 15.118 7.921 5.584 1.00 86.69 195 ASP A CA 1
ATOM 1578 C C . ASP A 1 195 ? 16.029 7.483 6.729 1.00 86.69 195 ASP A C 1
ATOM 1580 O O . ASP A 1 195 ? 15.958 6.352 7.200 1.00 86.69 195 ASP A O 1
ATOM 1584 N N . GLN A 1 196 ? 16.912 8.385 7.157 1.00 86.25 196 GLN A N 1
ATOM 1585 C CA . GLN A 1 196 ? 17.862 8.118 8.243 1.00 86.25 196 GLN A CA 1
ATOM 1586 C C . GLN A 1 196 ? 17.172 7.918 9.595 1.00 86.25 196 GLN A C 1
ATOM 1588 O O . GLN A 1 196 ? 17.797 7.423 10.531 1.00 86.25 196 GLN A O 1
ATOM 1593 N N . SER A 1 197 ? 15.900 8.313 9.715 1.00 86.19 197 SER A N 1
ATOM 1594 C CA . SER A 1 197 ? 15.131 8.106 10.935 1.00 86.19 197 SER A CA 1
ATOM 1595 C C . SER A 1 197 ? 14.549 6.696 11.037 1.00 86.19 197 SER A C 1
ATOM 1597 O O . SER A 1 197 ? 14.113 6.334 12.128 1.00 86.19 197 SER A O 1
ATOM 1599 N N . ASP A 1 198 ? 14.564 5.895 9.961 1.00 85.62 198 ASP A N 1
ATOM 1600 C CA . ASP A 1 198 ? 14.142 4.491 9.993 1.00 85.62 198 ASP A CA 1
ATOM 1601 C C . ASP A 1 198 ? 15.200 3.642 10.727 1.00 85.62 198 ASP A C 1
ATOM 1603 O O . ASP A 1 198 ? 16.281 3.403 10.185 1.00 85.62 198 ASP A O 1
ATOM 1607 N N . PRO A 1 199 ? 14.917 3.136 11.943 1.00 78.81 199 PRO A N 1
ATOM 1608 C CA . PRO A 1 199 ? 15.894 2.383 12.724 1.00 78.81 199 PRO A CA 1
ATOM 1609 C C . PRO A 1 199 ? 16.234 1.020 12.109 1.00 78.81 199 PRO A C 1
ATOM 1611 O O . PRO A 1 199 ? 17.240 0.423 12.487 1.00 78.81 199 PRO A O 1
ATOM 1614 N N . LEU A 1 200 ? 15.413 0.513 11.182 1.00 76.38 200 LEU A N 1
ATOM 1615 C CA . LEU A 1 200 ? 15.691 -0.732 10.466 1.00 76.38 200 LEU A CA 1
ATOM 1616 C C . LEU A 1 200 ? 16.652 -0.523 9.297 1.00 76.38 200 LEU A C 1
ATOM 1618 O O . LEU A 1 200 ? 17.399 -1.434 8.941 1.00 76.38 200 LEU A O 1
ATOM 1622 N N . TYR A 1 201 ? 16.643 0.675 8.713 1.00 76.00 201 TYR A N 1
ATOM 1623 C CA . TYR A 1 201 ? 17.440 1.012 7.537 1.00 76.00 201 TYR A CA 1
ATOM 1624 C C . TYR A 1 201 ? 18.061 2.414 7.641 1.00 76.00 201 TYR A C 1
ATOM 1626 O O . TYR A 1 201 ? 17.925 3.210 6.711 1.00 76.00 201 TYR A O 1
ATOM 1634 N N . PRO A 1 202 ? 18.807 2.718 8.723 1.00 70.81 202 PRO A N 1
ATOM 1635 C CA . PRO A 1 202 ? 19.358 4.058 8.943 1.00 70.81 202 PRO A CA 1
ATOM 1636 C C . PRO A 1 202 ? 20.481 4.377 7.947 1.00 70.81 202 PRO A C 1
ATOM 1638 O O . PRO A 1 202 ? 20.782 5.532 7.641 1.00 70.81 202 PRO A O 1
ATOM 1641 N N . ASN A 1 203 ? 21.113 3.326 7.420 1.00 67.75 203 ASN A N 1
ATOM 1642 C CA . ASN A 1 203 ? 22.244 3.425 6.522 1.00 67.75 203 ASN A CA 1
ATOM 1643 C C . ASN A 1 203 ? 21.742 3.579 5.089 1.00 67.75 203 ASN A C 1
ATOM 1645 O O . ASN A 1 203 ? 21.532 2.608 4.362 1.00 67.75 203 ASN A O 1
ATOM 1649 N N . CYS A 1 204 ? 21.619 4.833 4.672 1.00 73.81 204 CYS A N 1
ATOM 1650 C CA . CYS A 1 204 ? 21.326 5.278 3.311 1.00 73.81 204 CYS A CA 1
ATOM 1651 C C . CYS A 1 204 ? 22.472 5.003 2.315 1.00 73.81 204 CYS A C 1
ATOM 1653 O O . CYS A 1 204 ? 22.844 5.846 1.498 1.00 73.81 204 CYS A O 1
ATOM 1655 N N . ASN A 1 205 ? 23.081 3.821 2.403 1.00 66.12 205 ASN A N 1
ATOM 1656 C CA . ASN A 1 205 ? 24.233 3.413 1.606 1.00 66.12 205 ASN A CA 1
ATOM 1657 C C . ASN A 1 205 ? 23.866 2.376 0.532 1.00 66.12 205 ASN A C 1
ATOM 1659 O O . ASN A 1 205 ? 24.730 1.651 0.042 1.00 66.12 205 ASN A O 1
ATOM 1663 N N . ARG A 1 206 ? 22.591 2.299 0.127 1.00 65.88 206 ARG A N 1
ATOM 1664 C CA . ARG A 1 206 ? 22.145 1.432 -0.976 1.00 65.88 206 ARG A CA 1
ATOM 1665 C C . ARG A 1 206 ? 22.518 2.033 -2.349 1.00 65.88 206 ARG A C 1
ATOM 1667 O O . ARG A 1 206 ? 21.681 2.226 -3.217 1.00 65.88 206 ARG A O 1
ATOM 1674 N N . LYS A 1 207 ? 23.792 2.379 -2.565 1.00 60.47 207 LYS A N 1
ATOM 1675 C CA . LYS A 1 207 ? 24.230 3.165 -3.739 1.00 60.47 207 LYS A CA 1
ATOM 1676 C C . LYS A 1 207 ? 24.227 2.404 -5.068 1.00 60.47 207 LYS A C 1
ATOM 1678 O O . LYS A 1 207 ? 24.232 3.049 -6.113 1.00 60.47 207 LYS A O 1
ATOM 1683 N N . SER A 1 208 ? 24.221 1.068 -5.058 1.00 70.81 208 SER A N 1
ATOM 1684 C CA . SER A 1 208 ? 24.377 0.270 -6.287 1.00 70.81 208 SER A CA 1
ATOM 1685 C C . SER A 1 208 ? 23.288 0.563 -7.326 1.00 70.81 208 SER A C 1
ATOM 1687 O O . SER A 1 208 ? 23.598 0.696 -8.507 1.00 70.81 208 SER A O 1
ATOM 1689 N N . MET A 1 209 ? 22.036 0.755 -6.894 1.00 80.44 209 MET A N 1
ATOM 1690 C CA . MET A 1 209 ? 20.910 1.054 -7.791 1.00 80.44 209 MET A CA 1
ATOM 1691 C C . MET A 1 209 ? 20.588 2.555 -7.901 1.00 80.44 209 MET A C 1
ATOM 1693 O O . MET A 1 209 ? 20.109 2.988 -8.943 1.00 80.44 209 MET A O 1
ATOM 1697 N N . GLY A 1 210 ? 20.970 3.381 -6.918 1.00 86.56 210 GLY A N 1
ATOM 1698 C CA . GLY A 1 210 ? 20.508 4.778 -6.792 1.00 86.56 210 GLY A CA 1
ATOM 1699 C C . GLY A 1 210 ? 19.131 4.874 -6.124 1.00 86.56 210 GLY A C 1
ATOM 1700 O O . GLY A 1 210 ? 18.515 3.841 -5.839 1.00 86.56 210 GLY A O 1
ATOM 1701 N N . TYR A 1 211 ? 18.670 6.087 -5.823 1.00 89.69 211 TYR A N 1
ATOM 1702 C CA . TYR A 1 211 ? 17.322 6.347 -5.307 1.00 89.69 211 TYR A CA 1
ATOM 1703 C C . TYR A 1 211 ? 16.294 6.537 -6.428 1.00 89.69 211 TYR A C 1
ATOM 1705 O O . TYR A 1 211 ? 16.603 7.039 -7.508 1.00 89.69 211 TYR A O 1
ATOM 1713 N N . CYS A 1 212 ? 15.049 6.146 -6.165 1.00 91.56 212 CYS A N 1
ATOM 1714 C CA . CYS A 1 212 ? 13.938 6.390 -7.075 1.00 91.56 212 CYS A CA 1
ATOM 1715 C C . CYS A 1 212 ? 13.722 7.899 -7.249 1.00 91.56 212 CYS A C 1
ATOM 1717 O O . CYS A 1 212 ? 13.737 8.646 -6.269 1.00 91.56 212 CYS A O 1
ATOM 1719 N N . GLY A 1 213 ? 13.538 8.337 -8.496 1.00 89.62 213 GLY A N 1
ATOM 1720 C CA . GLY A 1 213 ? 13.400 9.756 -8.841 1.00 89.62 213 GLY A CA 1
ATOM 1721 C C . GLY A 1 213 ? 14.720 10.520 -8.998 1.00 89.62 213 GLY A C 1
ATOM 1722 O O . GLY A 1 213 ? 14.697 11.732 -9.207 1.00 89.62 213 GLY A O 1
ATOM 1723 N N . GLU A 1 214 ? 15.878 9.852 -8.920 1.00 87.25 214 GLU A N 1
ATOM 1724 C CA . GLU A 1 214 ? 17.156 10.478 -9.274 1.00 87.25 214 GLU A CA 1
ATOM 1725 C C . GLU A 1 214 ? 17.203 10.820 -10.771 1.00 87.25 214 GLU A C 1
ATOM 1727 O O . GLU A 1 214 ? 17.199 9.937 -11.628 1.00 87.25 214 GLU A O 1
ATOM 1732 N N . SER A 1 215 ? 17.339 12.108 -11.094 1.00 76.50 215 SER A N 1
ATOM 1733 C CA . SER A 1 215 ? 17.414 12.597 -12.480 1.00 76.50 215 SER A CA 1
ATOM 1734 C C . SER A 1 215 ? 18.630 12.086 -13.257 1.00 76.50 215 SER A C 1
ATOM 1736 O O . SER A 1 215 ? 18.618 12.075 -14.484 1.00 76.50 215 SER A O 1
ATOM 1738 N N . SER A 1 216 ? 19.678 11.640 -12.561 1.00 76.50 216 SER A N 1
ATOM 1739 C CA . SER A 1 216 ? 20.857 11.009 -13.163 1.00 76.50 216 SER A CA 1
ATOM 1740 C C . SER A 1 216 ? 20.599 9.581 -13.660 1.00 76.50 216 SER A C 1
ATOM 1742 O O . SER A 1 216 ? 21.463 9.017 -14.332 1.00 76.50 216 SER A O 1
ATOM 1744 N N . LYS A 1 217 ? 19.441 8.991 -13.330 1.00 76.31 217 LYS A N 1
ATOM 1745 C CA . LYS A 1 217 ? 19.051 7.618 -13.681 1.00 76.31 217 LYS A CA 1
ATOM 1746 C C . LYS A 1 217 ? 17.563 7.532 -14.075 1.00 76.31 217 LYS A C 1
ATOM 1748 O O . LYS A 1 217 ? 16.791 6.828 -13.420 1.00 76.31 217 LYS A O 1
ATOM 1753 N N . PRO A 1 218 ? 17.131 8.244 -15.134 1.00 70.00 218 PRO A N 1
ATOM 1754 C CA . PRO A 1 218 ? 15.717 8.326 -15.517 1.00 70.00 218 PRO A CA 1
ATOM 1755 C C . PRO A 1 218 ? 15.126 6.980 -15.975 1.00 70.00 218 PRO A C 1
ATOM 1757 O O . PRO A 1 218 ? 13.915 6.789 -15.942 1.00 70.00 218 PRO A O 1
ATOM 1760 N N . ASP A 1 219 ? 15.969 6.015 -16.348 1.00 77.69 219 ASP A N 1
ATOM 1761 C CA . ASP A 1 219 ? 15.587 4.645 -16.705 1.00 77.69 219 ASP A CA 1
ATOM 1762 C C . ASP A 1 219 ? 15.202 3.775 -15.489 1.00 77.69 219 ASP A C 1
ATOM 1764 O O . ASP A 1 219 ? 14.687 2.668 -15.654 1.00 77.69 219 ASP A O 1
ATOM 1768 N N . LYS A 1 220 ? 15.426 4.251 -14.255 1.00 85.88 220 LYS A N 1
ATOM 1769 C CA . LYS A 1 220 ? 15.198 3.501 -13.007 1.00 85.88 220 LYS A CA 1
ATOM 1770 C C . LYS A 1 220 ? 13.841 3.787 -12.370 1.00 85.88 220 LYS A C 1
ATOM 1772 O O . LYS A 1 220 ? 13.759 4.123 -11.189 1.00 85.88 220 LYS A O 1
ATOM 1777 N N . TYR A 1 221 ? 12.769 3.626 -13.138 1.00 93.69 221 TYR A N 1
ATOM 1778 C CA . TYR A 1 221 ? 11.416 3.729 -12.594 1.00 93.69 221 TYR A CA 1
ATOM 1779 C C . TYR A 1 221 ? 11.071 2.484 -11.740 1.00 93.69 221 TYR A C 1
ATOM 1781 O O . TYR A 1 221 ? 11.264 1.363 -12.218 1.00 93.69 221 TYR A O 1
ATOM 1789 N N . PRO A 1 222 ? 10.599 2.641 -10.488 1.00 95.12 222 PRO A N 1
ATOM 1790 C CA . PRO A 1 222 ? 10.253 1.519 -9.613 1.00 95.12 222 PRO A CA 1
ATOM 1791 C C . PRO A 1 222 ? 8.981 0.796 -10.066 1.00 95.12 222 PRO A C 1
ATOM 1793 O O . PRO A 1 222 ? 8.128 1.367 -10.736 1.00 95.12 222 PRO A O 1
ATOM 1796 N N . GLU A 1 223 ? 8.801 -0.451 -9.636 1.00 96.38 223 GLU A N 1
ATOM 1797 C CA . GLU A 1 223 ? 7.457 -1.023 -9.634 1.00 96.38 223 GLU A CA 1
ATOM 1798 C C . GLU A 1 223 ? 6.672 -0.450 -8.446 1.00 96.38 223 GLU A C 1
ATOM 1800 O O . GLU A 1 223 ? 7.214 -0.199 -7.366 1.00 96.38 223 GLU A O 1
ATOM 1805 N N . GLU A 1 224 ? 5.383 -0.222 -8.656 1.00 97.88 224 GLU A N 1
ATOM 1806 C CA . GLU A 1 224 ? 4.465 0.287 -7.648 1.00 97.88 224 GLU A CA 1
ATOM 1807 C C . GLU A 1 224 ? 3.235 -0.619 -7.609 1.00 97.88 224 GLU A C 1
ATOM 1809 O O . GLU A 1 224 ? 2.802 -1.105 -8.652 1.00 97.88 224 GLU A O 1
ATOM 1814 N N . PHE A 1 225 ? 2.667 -0.838 -6.423 1.00 98.38 225 PHE A N 1
ATOM 1815 C CA . PHE A 1 225 ? 1.412 -1.566 -6.246 1.00 98.38 225 PHE A CA 1
ATOM 1816 C C . PHE A 1 225 ? 0.439 -0.769 -5.390 1.00 98.38 225 PHE A C 1
ATOM 1818 O O . PHE A 1 225 ? 0.839 -0.109 -4.426 1.00 98.38 225 PHE A O 1
ATOM 1825 N N . TRP A 1 226 ? -0.846 -0.903 -5.704 1.00 98.19 226 TRP A N 1
ATOM 1826 C CA . TRP A 1 226 ? -1.941 -0.287 -4.968 1.00 98.19 226 TRP A CA 1
ATOM 1827 C C . TRP A 1 226 ? -3.019 -1.310 -4.658 1.00 98.19 226 TRP A C 1
ATOM 1829 O O . TRP A 1 226 ? -3.215 -2.282 -5.382 1.00 98.19 226 TRP A O 1
ATOM 1839 N N . SER A 1 227 ? -3.727 -1.099 -3.558 1.00 97.50 227 SER A N 1
ATOM 1840 C CA . SER A 1 227 ? -4.873 -1.919 -3.197 1.00 97.50 227 SER A CA 1
ATOM 1841 C C . SER A 1 227 ? -5.798 -1.148 -2.270 1.00 97.50 227 SER A C 1
ATOM 1843 O O . SER A 1 227 ? -5.356 -0.358 -1.437 1.00 97.50 227 SER A O 1
ATOM 1845 N N . CYS A 1 228 ? -7.093 -1.406 -2.394 1.00 98.06 228 CYS A N 1
ATOM 1846 C CA . CYS A 1 228 ? -8.129 -0.761 -1.603 1.00 98.06 228 CYS A CA 1
ATOM 1847 C C . CYS A 1 228 ? -8.915 -1.806 -0.819 1.00 98.06 228 CYS A C 1
ATOM 1849 O O . CYS A 1 228 ? -9.279 -2.849 -1.363 1.00 98.06 228 CYS A O 1
ATOM 1851 N N . SER A 1 229 ? -9.221 -1.511 0.441 1.00 97.81 229 SER A N 1
ATOM 1852 C CA . SER A 1 229 ? -10.176 -2.264 1.260 1.00 97.81 229 SER A CA 1
ATOM 1853 C C . SER A 1 229 ? -11.249 -1.322 1.786 1.00 97.81 229 SER A C 1
ATOM 1855 O O . SER A 1 229 ? -10.931 -0.220 2.222 1.00 97.81 229 SER A O 1
ATOM 1857 N N . ASP A 1 230 ? -12.504 -1.755 1.778 1.00 98.00 230 ASP A N 1
ATOM 1858 C CA . ASP A 1 230 ? -13.610 -0.981 2.337 1.00 98.00 230 ASP A CA 1
ATOM 1859 C C . ASP A 1 230 ? -13.795 -1.319 3.821 1.00 98.00 230 ASP A C 1
ATOM 1861 O O . ASP A 1 230 ? -13.894 -2.498 4.194 1.00 98.00 230 ASP A O 1
ATOM 1865 N N . ILE A 1 231 ? -13.831 -0.281 4.658 1.00 97.94 231 ILE A N 1
ATOM 1866 C CA . ILE A 1 231 ? -13.966 -0.379 6.115 1.00 97.94 231 ILE A CA 1
ATOM 1867 C C . ILE A 1 231 ? -14.979 0.644 6.643 1.00 97.94 231 ILE A C 1
ATOM 1869 O O . ILE A 1 231 ? -15.258 1.660 5.999 1.00 97.94 231 ILE A O 1
ATOM 1873 N N . LYS A 1 232 ? -15.509 0.372 7.836 1.00 98.44 232 LYS A N 1
ATOM 1874 C CA . LYS A 1 232 ? -16.325 1.297 8.629 1.00 98.44 232 LYS A CA 1
ATOM 1875 C C . LYS A 1 232 ? -15.559 1.685 9.892 1.00 98.44 232 LYS A C 1
ATOM 1877 O O . LYS A 1 232 ? -14.864 0.850 10.467 1.00 98.44 232 LYS A O 1
ATOM 1882 N N . ILE A 1 233 ? -15.685 2.933 10.336 1.00 98.25 233 ILE A N 1
ATOM 1883 C CA . ILE A 1 233 ? -15.091 3.420 11.586 1.00 98.25 233 ILE A CA 1
ATOM 1884 C C . ILE A 1 233 ? -16.174 4.101 12.424 1.00 98.25 233 ILE A C 1
ATOM 1886 O O . ILE A 1 233 ? -16.744 5.107 12.006 1.00 98.25 233 ILE A O 1
ATOM 1890 N N . VAL A 1 234 ? -16.436 3.570 13.615 1.00 98.19 234 VAL A N 1
ATOM 1891 C CA . VAL A 1 234 ? -17.409 4.100 14.579 1.00 98.19 234 VAL A CA 1
ATOM 1892 C C . VAL A 1 234 ? -16.722 4.860 15.712 1.00 98.19 234 VAL A C 1
ATOM 1894 O O . VAL A 1 234 ? -15.510 4.755 15.910 1.00 98.19 234 VAL A O 1
ATOM 1897 N N . ALA A 1 235 ? -17.495 5.646 16.459 1.00 96.00 235 ALA A N 1
ATOM 1898 C CA . ALA A 1 235 ? -17.006 6.314 17.661 1.00 96.00 235 ALA A CA 1
ATOM 1899 C C . ALA A 1 235 ? -16.580 5.300 18.742 1.00 96.00 235 ALA A C 1
ATOM 1901 O O . ALA A 1 235 ? -16.989 4.139 18.714 1.00 96.00 235 ALA A O 1
ATOM 1902 N N . LYS A 1 236 ? -15.737 5.760 19.671 1.00 87.94 236 LYS A N 1
ATOM 1903 C CA . LYS A 1 236 ? -15.306 4.996 20.847 1.00 87.94 236 LYS A CA 1
ATOM 1904 C C . LYS A 1 236 ? -16.410 4.864 21.888 1.00 87.94 236 LYS A C 1
ATOM 1906 O O . LYS A 1 236 ? -17.188 5.832 22.024 1.00 87.94 236 LYS A O 1
#

Sequence (236 aa):
MSRNYMAYLNDPLAIRSWNPSECNGGGPRVVSDDHKLMWPQRKFDLCGEPADKDPKRWNYPRTPSETYVAGQPVPVHQTITANHEGRMMIRLCPLNATSENYEEVCQILPRNGCKGPHCIHWTLPPGQGLDKRKRPLIPAYQHRSFSWYVFQSSDDFNEVPTYVLDYKLPDGFTCEHCILHWYWLTGNTCNPSCDQSDPLYPNCNRKSMGYCGESSKPDKYPEEFWSCSDIKIVAK

Radius of gyration: 17.43 Å; chains: 1; bounding box: 45×42×42 Å